Protein AF-A0A7W7CTD7-F1 (afdb_monomer)

Sequence (208 aa):
MSFHGVRLGGDAADVAANLRGVGVELVEDDEGGWTLGDGTIAVAVEEGEVYGVAVTAPERIGGELLPVAGGATGEPVMSHVVEPGRGIGVVALGETRAAVRARLHDALTWTTGPDAAEDTFFDDGLVVRYTAGDRVERIHIVRADHVGYAGVTVLPGEFDAVRERLVAAGHEVAERELAVELKGAGVQLWLANTQTTHRLPVSEVVIG

Foldseek 3Di:
DDDPNQDQWFFQVVSVVVCVVVVWDWDADPQRWTATPQRQKTFDDDPRTTPDIDGDDGPDPFFDWDKDAAQDDDQAAQAWEQDFQFGTPLDGFFDAQVSSRNRAGMWIKGDPPQFKIWTHRPRNQWIFIAGSVRTTPKIKNQGHC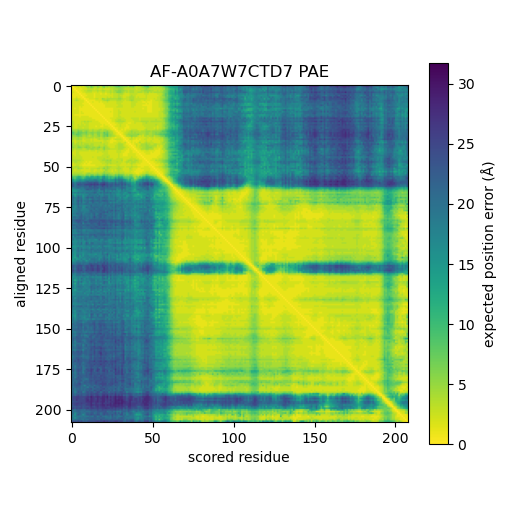WYHYPNQTQPFDQNVRSVVVCVVVVFDWDDDQFWIDGPPRQKIFGWDDDDPPDRTGRRMIMHD

Secondary structure (DSSP, 8-state):
-EETTEE--EEHHHHHHHHHHTT--EEE-TTS-EEETTSSEEEEEETTEEEEEEE--TT--PPPEEEE-----S----EEEEBTTTEETTEETT-BHHHHHTTS--EEEEEETTTEEEEEETTTTEEEEE-TTSBEEEEEE-S-SEEEETTEEEES-BHHHHHHHHHHTT--EEE-SSEEEETTTTEEEEES---TTSPPBEEEEEE-

Radius of gyration: 19.37 Å; Cα contacts (8 Å, |Δi|>4): 432; chains: 1; bounding box: 41×38×54 Å

Organism: NCBI:txid882441

Mean predicted aligned error: 10.96 Å

Structure (mmCIF, N/CA/C/O backbone):
data_AF-A0A7W7CTD7-F1
#
_entry.id   AF-A0A7W7CTD7-F1
#
loop_
_atom_site.group_PDB
_atom_site.id
_atom_site.type_symbol
_atom_site.label_atom_id
_atom_site.label_alt_id
_atom_site.label_comp_id
_atom_site.label_asym_id
_atom_site.label_entity_id
_atom_site.label_seq_id
_atom_site.pdbx_PDB_ins_code
_atom_site.Cartn_x
_atom_site.Cartn_y
_atom_site.Cartn_z
_atom_site.occupancy
_atom_site.B_iso_or_equiv
_atom_site.auth_seq_id
_atom_site.auth_comp_id
_atom_site.auth_asym_id
_atom_site.auth_atom_id
_atom_site.pdbx_PDB_model_num
ATOM 1 N N . MET A 1 1 ? 2.235 -11.061 -17.731 1.00 70.19 1 MET A N 1
ATOM 2 C CA . MET A 1 1 ? 1.468 -10.263 -18.712 1.00 70.19 1 MET A CA 1
ATOM 3 C C . MET A 1 1 ? 1.988 -10.557 -20.118 1.00 70.19 1 MET A C 1
ATOM 5 O O . MET A 1 1 ? 3.148 -10.945 -20.239 1.00 70.19 1 MET A O 1
ATOM 9 N N . SER A 1 2 ? 1.160 -10.417 -21.157 1.00 84.38 2 SER A N 1
ATOM 10 C CA . SER A 1 2 ? 1.580 -10.613 -22.552 1.00 84.38 2 SER A CA 1
ATOM 11 C C . SER A 1 2 ? 0.964 -9.581 -23.495 1.00 84.38 2 SER A C 1
ATOM 13 O O . SER A 1 2 ? -0.204 -9.239 -23.318 1.00 84.38 2 SER A O 1
ATOM 15 N N . PHE A 1 3 ? 1.705 -9.164 -24.521 1.00 83.62 3 PHE A N 1
ATOM 16 C CA . PHE A 1 3 ? 1.295 -8.197 -25.541 1.00 83.62 3 PHE A CA 1
ATOM 17 C C . PHE A 1 3 ? 1.542 -8.779 -26.934 1.00 83.62 3 PHE A C 1
ATOM 19 O O . PHE A 1 3 ? 2.638 -9.252 -27.215 1.00 83.62 3 PHE A O 1
ATOM 26 N N . HIS A 1 4 ? 0.502 -8.848 -27.772 1.00 86.06 4 HIS A N 1
ATOM 27 C CA . HIS A 1 4 ? 0.537 -9.555 -29.066 1.00 86.06 4 HIS A CA 1
ATOM 28 C C . HIS A 1 4 ? 1.154 -10.970 -29.004 1.00 86.06 4 HIS A C 1
ATOM 30 O O . HIS A 1 4 ? 1.817 -11.423 -29.931 1.00 86.06 4 HIS A O 1
ATOM 36 N N . GLY A 1 5 ? 0.926 -11.686 -27.897 1.00 85.38 5 GLY A N 1
ATOM 37 C CA . GLY A 1 5 ? 1.468 -13.031 -27.675 1.00 85.38 5 GLY A CA 1
ATOM 38 C C . GLY A 1 5 ? 2.910 -13.076 -27.153 1.00 85.38 5 GLY A C 1
ATOM 39 O O . GLY A 1 5 ? 3.382 -14.157 -26.816 1.00 85.38 5 GLY A O 1
ATOM 40 N N . VAL A 1 6 ? 3.586 -11.934 -27.009 1.00 87.62 6 VAL A N 1
ATOM 41 C CA . VAL A 1 6 ? 4.912 -11.829 -26.384 1.00 87.62 6 VAL A CA 1
ATOM 42 C C . VAL A 1 6 ? 4.761 -11.671 -24.875 1.00 87.62 6 VAL A C 1
ATOM 44 O O . VAL A 1 6 ? 3.979 -10.846 -24.409 1.00 87.62 6 VAL A O 1
ATOM 47 N N . ARG A 1 7 ? 5.502 -12.455 -24.089 1.00 91.06 7 ARG A N 1
ATOM 48 C CA . ARG A 1 7 ? 5.569 -12.305 -22.629 1.00 91.06 7 ARG A CA 1
ATOM 49 C C . ARG A 1 7 ? 6.436 -11.091 -22.278 1.00 91.06 7 ARG A C 1
ATOM 51 O O . ARG A 1 7 ? 7.561 -11.008 -22.742 1.00 91.06 7 ARG A O 1
ATOM 58 N N . LEU A 1 8 ? 5.925 -10.195 -21.433 1.00 88.62 8 LEU A N 1
ATOM 59 C CA . LEU A 1 8 ? 6.606 -8.954 -21.023 1.00 88.62 8 LEU A CA 1
ATOM 60 C C . LEU A 1 8 ? 7.360 -9.098 -19.689 1.00 88.62 8 LEU A C 1
ATOM 62 O O . LEU A 1 8 ? 7.213 -8.266 -18.806 1.00 88.62 8 LEU A O 1
ATOM 66 N N . GLY A 1 9 ? 8.067 -10.201 -19.469 1.00 88.19 9 GLY A N 1
ATOM 67 C CA . GLY A 1 9 ? 8.799 -10.404 -18.216 1.00 88.19 9 GLY A CA 1
ATOM 68 C C . GLY A 1 9 ? 9.875 -11.467 -18.357 1.00 88.19 9 GLY A C 1
ATOM 69 O O . GLY A 1 9 ? 9.657 -12.433 -19.098 1.00 88.19 9 GLY A O 1
ATOM 70 N N . GLY A 1 10 ? 10.969 -11.301 -17.615 1.00 89.56 10 GLY A N 1
ATOM 71 C CA . GLY A 1 10 ? 12.227 -12.034 -17.780 1.00 89.56 10 GLY A CA 1
ATOM 72 C C . GLY A 1 10 ? 13.313 -11.140 -18.389 1.00 89.56 10 GLY A C 1
ATOM 73 O O . GLY A 1 10 ? 13.186 -9.914 -18.356 1.00 89.56 10 GLY A O 1
ATOM 74 N N . ASP A 1 11 ? 14.315 -11.766 -19.006 1.00 94.69 11 ASP A N 1
ATOM 75 C CA . ASP A 1 11 ? 15.426 -11.094 -19.688 1.00 94.69 11 ASP A CA 1
ATOM 76 C C . ASP A 1 11 ? 14.943 -10.019 -20.679 1.00 94.69 11 ASP A C 1
ATOM 78 O O . ASP A 1 11 ? 14.146 -10.266 -21.593 1.00 94.69 11 ASP A O 1
ATOM 82 N N . ALA A 1 12 ? 15.425 -8.794 -20.485 1.00 92.06 12 ALA A N 1
ATOM 83 C CA . ALA A 1 12 ? 14.978 -7.627 -21.227 1.00 92.06 12 ALA A CA 1
ATOM 84 C C . ALA A 1 12 ? 15.386 -7.668 -22.704 1.00 92.06 12 ALA A C 1
ATOM 86 O O . ALA A 1 12 ? 14.630 -7.190 -23.558 1.00 92.06 12 ALA A O 1
ATOM 87 N N . ALA A 1 13 ? 16.540 -8.257 -23.031 1.00 92.31 13 ALA A N 1
ATOM 88 C CA . ALA A 1 13 ? 17.003 -8.367 -24.410 1.00 92.31 13 ALA A CA 1
ATOM 89 C C . ALA A 1 13 ? 16.118 -9.338 -25.204 1.00 92.31 13 ALA A C 1
ATOM 91 O O . ALA A 1 13 ? 15.703 -9.019 -26.325 1.00 92.31 13 ALA A O 1
ATOM 92 N N . ASP A 1 14 ? 15.752 -10.469 -24.600 1.00 94.94 14 ASP A N 1
ATOM 93 C CA .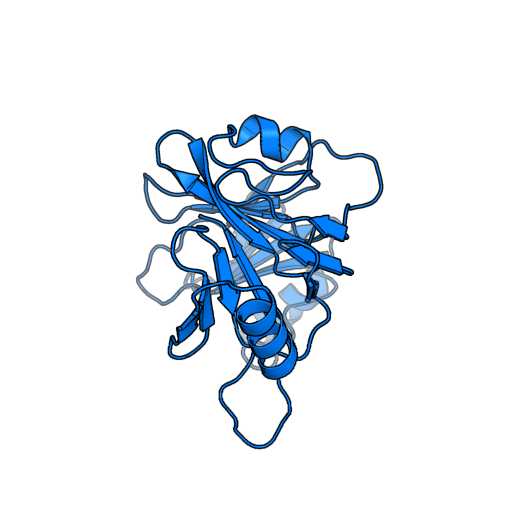 ASP A 1 14 ? 14.823 -11.441 -25.173 1.00 94.94 14 ASP A CA 1
ATOM 94 C C . ASP A 1 14 ? 13.426 -10.839 -25.367 1.00 94.94 14 ASP A C 1
ATOM 96 O O . ASP A 1 14 ? 12.812 -10.996 -26.430 1.00 94.94 14 ASP A O 1
ATOM 100 N N . VAL A 1 15 ? 12.906 -10.116 -24.369 1.00 93.00 15 VAL A N 1
ATOM 101 C CA . VAL A 1 15 ? 11.602 -9.441 -24.481 1.00 93.00 15 VAL A CA 1
ATOM 102 C C . VAL A 1 15 ? 11.627 -8.414 -25.620 1.00 93.00 15 VAL A C 1
ATOM 104 O O . VAL A 1 15 ? 10.741 -8.435 -26.482 1.00 93.00 15 VAL A O 1
ATOM 107 N N . ALA A 1 16 ? 12.656 -7.564 -25.682 1.00 91.62 16 ALA A N 1
ATOM 108 C CA . ALA A 1 16 ? 12.789 -6.546 -26.721 1.00 91.62 16 ALA A CA 1
ATOM 109 C C . ALA A 1 16 ? 12.931 -7.159 -28.127 1.00 91.62 16 ALA A C 1
ATOM 111 O O . ALA A 1 16 ? 12.329 -6.669 -29.087 1.00 91.62 16 ALA A O 1
ATOM 112 N N . ALA A 1 17 ? 13.691 -8.249 -28.268 1.00 93.94 17 ALA A N 1
ATOM 113 C CA . A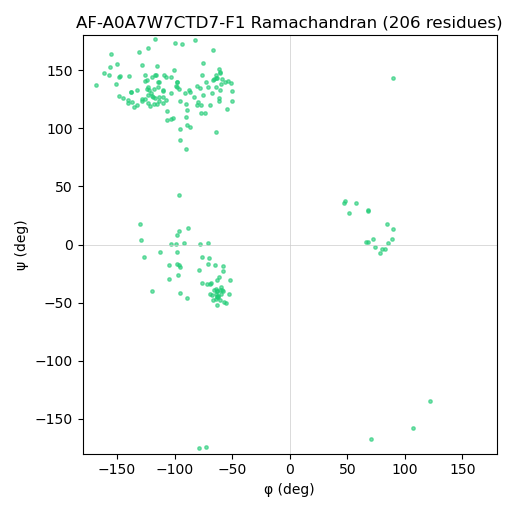LA A 1 17 ? 13.837 -8.969 -29.531 1.00 93.94 17 ALA A CA 1
ATOM 114 C C . ALA A 1 17 ? 12.503 -9.567 -30.006 1.00 93.94 17 ALA A C 1
ATOM 116 O O . ALA A 1 17 ? 12.140 -9.420 -31.176 1.00 93.94 17 ALA A O 1
ATOM 117 N N . ASN A 1 18 ? 11.742 -10.184 -29.099 1.00 95.06 18 ASN A N 1
ATOM 118 C CA . ASN A 1 18 ? 10.443 -10.773 -29.419 1.00 95.06 18 ASN A CA 1
ATOM 119 C C . ASN A 1 18 ? 9.405 -9.715 -29.825 1.00 95.06 18 ASN A C 1
ATOM 121 O O . ASN A 1 18 ? 8.653 -9.934 -30.775 1.00 95.06 18 ASN A O 1
ATOM 125 N N . LEU A 1 19 ? 9.388 -8.554 -29.161 1.00 92.75 19 LEU A N 1
ATOM 126 C CA . LEU A 1 19 ? 8.505 -7.436 -29.517 1.00 92.75 19 LEU A CA 1
ATOM 127 C C . LEU A 1 19 ? 8.824 -6.864 -30.899 1.00 92.75 19 LEU A C 1
ATOM 129 O O . LEU A 1 19 ? 7.929 -6.737 -31.738 1.00 92.75 19 LEU A O 1
ATOM 133 N N . ARG A 1 20 ? 10.105 -6.611 -31.188 1.00 93.62 20 ARG A N 1
ATOM 134 C CA . ARG A 1 20 ? 10.533 -6.200 -32.535 1.00 93.62 20 ARG A CA 1
ATOM 135 C C . ARG A 1 20 ? 10.177 -7.260 -33.583 1.00 93.62 20 ARG A C 1
ATOM 137 O O . ARG A 1 20 ? 9.761 -6.915 -34.686 1.00 93.62 20 ARG A O 1
ATOM 144 N N . GLY A 1 21 ? 10.266 -8.543 -33.226 1.00 93.25 21 GLY A N 1
ATOM 145 C CA . GLY A 1 21 ? 9.881 -9.672 -34.079 1.00 93.25 21 GLY A CA 1
ATOM 146 C C . GLY A 1 21 ? 8.399 -9.696 -34.474 1.00 93.25 21 GLY A C 1
ATOM 147 O O . GLY A 1 21 ? 8.072 -10.184 -35.555 1.00 93.25 21 GLY A O 1
ATOM 148 N N . VAL A 1 22 ? 7.510 -9.128 -33.652 1.00 93.69 22 VAL A N 1
ATOM 149 C CA . VAL A 1 22 ? 6.080 -8.954 -33.975 1.00 93.69 22 VAL A CA 1
ATOM 150 C C . VAL A 1 22 ? 5.752 -7.564 -34.540 1.00 93.69 22 VAL A C 1
ATOM 152 O O . VAL A 1 22 ? 4.582 -7.222 -34.692 1.00 93.69 22 VAL A O 1
ATOM 155 N N . GLY A 1 23 ? 6.774 -6.782 -34.905 1.00 91.25 23 GLY A N 1
ATOM 156 C CA . GLY A 1 23 ? 6.626 -5.490 -35.581 1.00 91.25 23 GLY A CA 1
ATOM 157 C C . GLY A 1 23 ? 6.372 -4.306 -34.650 1.00 91.25 23 GLY A C 1
ATOM 158 O O . GLY A 1 23 ? 5.909 -3.267 -35.113 1.00 91.25 23 GLY A O 1
ATOM 159 N N . VAL A 1 24 ? 6.656 -4.451 -33.356 1.00 90.81 24 VAL A N 1
ATOM 160 C CA . VAL A 1 24 ? 6.528 -3.366 -32.380 1.00 90.81 24 VAL A CA 1
ATOM 161 C C . VAL A 1 24 ? 7.787 -2.501 -32.411 1.00 90.81 24 VAL A C 1
ATOM 163 O O . VAL A 1 24 ? 8.905 -3.004 -32.280 1.00 90.81 24 VAL A O 1
ATOM 166 N N . GLU A 1 25 ? 7.603 -1.194 -32.579 1.00 91.31 25 GLU A N 1
ATOM 167 C CA . GLU A 1 25 ? 8.672 -0.207 -32.435 1.00 91.31 25 GLU A CA 1
ATOM 168 C C . GLU A 1 25 ? 8.938 0.058 -30.951 1.00 91.31 25 GLU A C 1
ATOM 170 O O . GLU A 1 25 ? 7.997 0.236 -30.178 1.00 91.31 25 GLU A O 1
ATOM 175 N N . LEU A 1 26 ? 10.216 0.081 -30.567 1.00 90.44 26 LEU A N 1
ATOM 176 C CA . LEU A 1 26 ? 10.667 0.352 -29.204 1.00 90.44 26 LEU A CA 1
ATOM 177 C C . LEU A 1 26 ? 11.576 1.578 -29.216 1.00 90.44 26 LEU A C 1
ATOM 179 O O . LEU A 1 26 ? 12.523 1.631 -30.004 1.00 90.44 26 LEU A O 1
ATOM 183 N N . VAL A 1 27 ? 11.300 2.515 -28.319 1.00 88.94 27 VAL A N 1
ATOM 184 C CA . VAL A 1 27 ? 12.102 3.704 -28.042 1.00 88.94 27 VAL A CA 1
ATOM 185 C C . VAL A 1 27 ? 12.785 3.481 -26.699 1.00 88.94 27 VAL A C 1
ATOM 187 O O . VAL A 1 27 ? 12.104 3.339 -25.689 1.00 88.94 27 VAL A O 1
ATOM 190 N N . GLU A 1 28 ? 14.110 3.387 -26.704 1.00 87.44 28 GLU A N 1
ATOM 191 C CA . GLU A 1 28 ? 14.921 3.232 -25.491 1.00 87.44 28 GLU A CA 1
ATOM 192 C C . GLU A 1 28 ? 14.954 4.554 -24.713 1.00 87.44 28 GLU A C 1
ATOM 194 O O . GLU A 1 28 ? 15.010 5.624 -25.329 1.00 87.44 28 GLU A O 1
ATOM 199 N N . ASP A 1 29 ? 14.876 4.480 -23.387 1.00 79.00 29 ASP A N 1
ATOM 200 C CA . ASP A 1 29 ? 15.064 5.634 -22.506 1.00 79.00 29 ASP A CA 1
ATOM 201 C C . ASP A 1 29 ? 16.523 5.750 -22.032 1.00 79.00 29 ASP A C 1
ATOM 203 O O . ASP A 1 29 ? 17.364 4.888 -22.297 1.00 79.00 29 ASP A O 1
ATOM 207 N N . ASP A 1 30 ? 16.841 6.847 -21.345 1.00 76.06 30 ASP A N 1
ATOM 208 C CA . ASP A 1 30 ? 18.202 7.124 -20.872 1.00 76.06 30 ASP A CA 1
ATOM 209 C C . ASP A 1 30 ? 18.650 6.182 -19.730 1.00 76.06 30 ASP A C 1
ATOM 211 O O . ASP A 1 30 ? 19.835 6.153 -19.386 1.00 76.06 30 ASP A O 1
ATOM 215 N N . GLU A 1 31 ? 17.727 5.409 -19.147 1.00 73.31 31 GLU A N 1
ATOM 216 C CA . GLU A 1 31 ? 17.960 4.495 -18.022 1.00 73.31 31 GLU A CA 1
ATOM 217 C C . GLU A 1 31 ? 18.038 3.017 -18.463 1.00 73.31 31 GLU A C 1
ATOM 219 O O . GLU A 1 31 ? 18.300 2.138 -17.642 1.00 73.31 31 GLU A O 1
ATOM 224 N N . GLY A 1 32 ? 17.896 2.733 -19.764 1.00 77.81 32 GLY A N 1
ATOM 225 C CA . GLY A 1 32 ? 17.985 1.387 -20.346 1.00 77.81 32 GLY A CA 1
ATOM 226 C C . GLY A 1 32 ? 16.659 0.617 -20.376 1.00 77.81 32 GLY A C 1
ATOM 227 O O . GLY A 1 32 ? 16.629 -0.549 -20.784 1.00 77.81 32 GLY A O 1
ATOM 228 N N . GLY A 1 33 ? 15.563 1.258 -19.970 1.00 86.25 33 GLY A N 1
ATOM 229 C CA . GLY A 1 33 ? 14.204 0.808 -20.237 1.00 86.25 33 GLY A CA 1
ATOM 230 C C . GLY A 1 33 ? 13.764 1.149 -21.662 1.00 86.25 33 GLY A C 1
ATOM 231 O O . GLY A 1 33 ? 14.536 1.624 -22.502 1.00 86.25 33 GLY A O 1
ATOM 232 N N . TRP A 1 34 ? 12.502 0.864 -21.978 1.00 89.56 34 TRP A N 1
ATOM 233 C CA . TRP A 1 34 ? 11.937 1.262 -23.265 1.00 89.56 34 TRP A CA 1
ATOM 234 C C . TRP A 1 34 ? 10.439 1.523 -23.207 1.00 89.56 34 TRP A C 1
ATOM 236 O O . TRP A 1 34 ? 9.696 0.958 -22.409 1.00 89.56 34 TRP A O 1
ATOM 246 N N . THR A 1 35 ? 9.972 2.342 -24.143 1.00 86.62 35 THR A N 1
ATOM 247 C CA . THR A 1 35 ? 8.555 2.594 -24.406 1.00 86.62 35 THR A CA 1
ATOM 248 C C . THR A 1 35 ? 8.202 2.130 -25.817 1.00 86.62 35 THR A C 1
ATOM 250 O O . THR A 1 35 ? 9.019 2.204 -26.735 1.00 86.62 35 THR A O 1
ATOM 253 N N . LEU A 1 36 ? 6.985 1.632 -26.021 1.00 86.88 36 LEU A N 1
ATOM 254 C CA . LEU A 1 36 ? 6.459 1.384 -27.365 1.00 86.88 36 LEU A CA 1
ATOM 255 C C . LEU A 1 36 ? 6.407 2.693 -28.159 1.00 86.88 36 LEU A C 1
ATOM 257 O O . LEU A 1 36 ? 6.134 3.750 -27.596 1.00 86.88 36 LEU A O 1
ATOM 261 N N . GLY A 1 37 ? 6.595 2.626 -29.477 1.00 80.75 37 GLY A N 1
ATOM 262 C CA . GLY A 1 37 ? 6.568 3.811 -30.347 1.00 80.75 37 GLY A CA 1
ATOM 263 C C . GLY A 1 37 ? 5.258 4.613 -30.289 1.00 80.75 37 GLY A C 1
ATOM 264 O O . GLY A 1 37 ? 5.254 5.808 -30.572 1.00 80.75 37 GLY A O 1
ATOM 265 N N . ASP A 1 38 ? 4.151 3.988 -29.877 1.00 77.88 38 ASP A N 1
ATOM 266 C CA . ASP A 1 38 ? 2.854 4.645 -29.673 1.00 77.88 38 ASP A CA 1
ATOM 267 C C . ASP A 1 38 ? 2.624 5.160 -28.236 1.00 77.88 38 ASP A C 1
ATOM 269 O O . ASP A 1 38 ? 1.561 5.708 -27.939 1.00 77.88 38 ASP A O 1
ATOM 273 N N . GLY A 1 39 ? 3.600 4.990 -27.339 1.00 73.38 39 GLY A N 1
ATOM 274 C CA . GLY A 1 39 ? 3.532 5.423 -25.943 1.00 73.38 39 GLY A CA 1
ATOM 275 C C . GLY A 1 39 ? 2.602 4.590 -25.057 1.00 73.38 39 GLY A C 1
ATOM 276 O O . GLY A 1 39 ? 2.396 4.940 -23.895 1.00 73.38 39 GLY A O 1
ATOM 277 N N . THR A 1 40 ? 2.010 3.506 -25.569 1.00 80.44 40 THR A N 1
ATOM 278 C CA . THR A 1 40 ? 0.978 2.761 -24.830 1.00 80.44 40 THR A CA 1
ATOM 279 C C . THR A 1 40 ? 1.540 1.834 -23.765 1.00 80.44 40 THR A C 1
ATOM 281 O O . THR A 1 40 ? 0.818 1.472 -22.839 1.00 80.44 40 THR A O 1
ATOM 284 N N . ILE A 1 41 ? 2.804 1.429 -23.866 1.00 83.31 41 ILE A N 1
ATOM 285 C CA . ILE A 1 41 ? 3.450 0.567 -22.875 1.00 83.31 41 ILE A CA 1
ATOM 286 C C . ILE A 1 41 ? 4.861 1.082 -22.613 1.00 83.31 41 ILE A C 1
ATOM 288 O O . ILE A 1 41 ? 5.608 1.306 -23.562 1.00 83.31 41 ILE A O 1
ATOM 292 N N . ALA A 1 42 ? 5.218 1.221 -21.338 1.00 86.12 42 ALA A N 1
ATOM 293 C CA . ALA A 1 42 ? 6.579 1.479 -20.876 1.00 86.12 42 ALA A CA 1
ATOM 294 C C . ALA A 1 42 ? 7.072 0.277 -20.067 1.00 86.12 42 ALA A C 1
ATOM 296 O O . ALA A 1 42 ? 6.305 -0.319 -19.306 1.00 86.12 42 ALA A O 1
ATOM 297 N N . VAL A 1 43 ? 8.331 -0.102 -20.241 1.00 84.31 43 VAL A N 1
ATOM 298 C CA . VAL A 1 43 ? 8.951 -1.241 -19.568 1.00 84.31 43 VAL A CA 1
ATOM 299 C C . VAL A 1 43 ? 10.241 -0.805 -18.914 1.00 84.31 43 VAL A C 1
ATOM 301 O O . VAL A 1 43 ? 11.137 -0.278 -19.568 1.00 84.31 43 VAL A O 1
ATOM 304 N N . ALA A 1 44 ? 10.311 -1.069 -17.617 1.00 85.75 44 ALA A N 1
ATOM 305 C CA . ALA A 1 44 ? 11.447 -0.748 -16.785 1.00 85.75 44 ALA A CA 1
ATOM 306 C C . ALA A 1 44 ? 12.35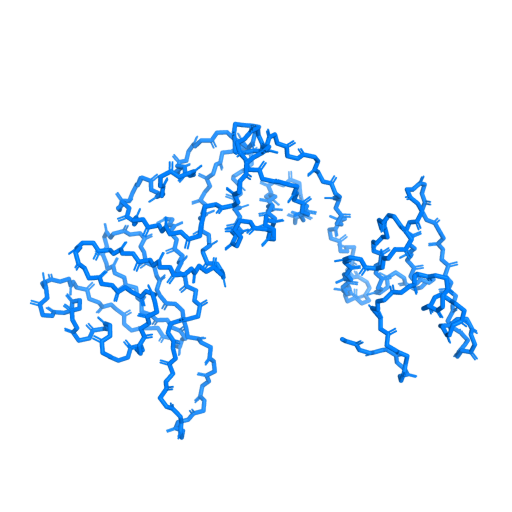7 -1.977 -16.659 1.00 85.75 44 ALA A C 1
ATOM 308 O O . ALA A 1 44 ? 11.879 -3.100 -16.437 1.00 85.75 44 ALA A O 1
ATOM 309 N N . VAL A 1 45 ? 13.659 -1.751 -16.832 1.00 87.00 45 VAL A N 1
ATOM 310 C CA . VAL A 1 45 ? 14.700 -2.783 -16.842 1.00 87.00 45 VAL A CA 1
ATOM 311 C C . VAL A 1 45 ? 15.731 -2.485 -15.761 1.00 87.00 45 VAL A C 1
ATOM 313 O O . VAL A 1 45 ? 16.202 -1.360 -15.648 1.00 87.00 45 VAL A O 1
ATOM 316 N N . GLU A 1 46 ? 16.086 -3.497 -14.978 1.00 85.56 46 GLU A N 1
ATOM 317 C CA . GLU A 1 46 ? 17.097 -3.412 -13.928 1.00 85.56 46 GLU A CA 1
ATOM 318 C C . GLU A 1 46 ? 17.948 -4.677 -13.981 1.00 85.56 46 GLU A C 1
ATOM 320 O O . GLU A 1 46 ? 17.430 -5.781 -14.127 1.00 85.56 46 GLU A O 1
ATOM 325 N N . GLU A 1 47 ? 19.272 -4.506 -13.967 1.00 87.88 47 GLU A N 1
ATOM 326 C CA . GLU A 1 47 ? 20.243 -5.604 -14.098 1.00 87.88 47 GLU A CA 1
ATOM 327 C C . GLU A 1 47 ? 19.998 -6.540 -15.307 1.00 87.88 47 GLU A C 1
ATOM 329 O O . GLU A 1 47 ? 20.410 -7.698 -15.314 1.00 87.88 47 GLU A O 1
ATOM 334 N N . GLY A 1 48 ? 19.364 -6.025 -16.369 1.00 88.81 48 GLY A N 1
ATOM 335 C CA . GLY A 1 48 ? 19.031 -6.782 -17.581 1.00 88.81 48 GLY A CA 1
ATOM 336 C C . GLY A 1 48 ? 17.709 -7.554 -17.517 1.00 88.81 48 GLY A C 1
ATOM 337 O O . GLY A 1 48 ? 17.337 -8.186 -18.503 1.00 88.81 48 GLY A O 1
ATOM 338 N N . GLU A 1 49 ? 16.966 -7.472 -16.416 1.00 91.44 49 GLU A N 1
ATOM 339 C CA . GLU A 1 49 ? 15.663 -8.111 -16.233 1.00 91.44 49 GLU A CA 1
ATOM 340 C C . GLU A 1 49 ? 14.533 -7.075 -16.264 1.00 91.44 49 GLU A C 1
ATOM 342 O O . GLU A 1 49 ? 14.657 -5.951 -15.775 1.00 91.44 49 GLU A O 1
ATOM 347 N N . VAL A 1 50 ? 13.389 -7.458 -16.834 1.00 86.19 50 VAL A N 1
ATOM 348 C CA . VAL A 1 50 ? 12.170 -6.647 -16.762 1.00 86.19 50 VAL A CA 1
ATOM 349 C C . VAL A 1 50 ? 11.593 -6.731 -15.354 1.00 86.19 50 VAL A C 1
ATOM 351 O O . VAL A 1 50 ? 11.066 -7.777 -14.960 1.00 86.19 50 VAL A O 1
ATOM 354 N N . TYR A 1 51 ? 11.616 -5.612 -14.634 1.00 84.00 51 TYR A N 1
ATOM 355 C CA . TYR A 1 51 ? 11.065 -5.515 -13.279 1.00 84.00 51 TYR A CA 1
ATOM 356 C C . TYR A 1 51 ? 9.727 -4.761 -13.225 1.00 84.00 51 TYR A C 1
ATOM 358 O O . TYR A 1 51 ? 8.965 -4.930 -12.273 1.00 84.00 51 TYR A O 1
ATOM 366 N N . GLY A 1 52 ? 9.383 -3.986 -14.264 1.00 80.56 52 GLY A N 1
ATOM 367 C CA . GLY A 1 52 ? 8.143 -3.207 -14.308 1.00 80.56 52 GLY A CA 1
ATOM 368 C C . GLY A 1 52 ? 7.554 -3.053 -15.710 1.00 80.56 52 GLY A C 1
ATOM 369 O O . GLY A 1 52 ? 8.278 -2.927 -16.693 1.00 80.56 52 GLY A O 1
ATOM 370 N N . VAL A 1 53 ? 6.220 -3.042 -15.805 1.00 83.94 53 VAL A N 1
ATOM 371 C CA . VAL A 1 53 ? 5.476 -2.765 -17.046 1.00 83.94 53 VAL A CA 1
ATOM 372 C C . VAL A 1 53 ? 4.331 -1.798 -16.737 1.00 83.94 53 VAL A C 1
ATOM 374 O O . VAL A 1 53 ? 3.418 -2.142 -15.985 1.00 83.94 53 VAL A O 1
ATOM 377 N N . ALA A 1 54 ? 4.352 -0.613 -17.344 1.00 77.50 54 ALA A N 1
ATOM 378 C CA . ALA A 1 54 ? 3.265 0.364 -17.335 1.00 77.50 54 ALA A CA 1
ATOM 379 C C . ALA A 1 54 ? 2.442 0.246 -18.617 1.00 77.50 54 ALA A C 1
ATOM 381 O O . ALA A 1 54 ? 3.005 0.125 -19.701 1.00 77.50 54 ALA A O 1
ATOM 382 N N . VAL A 1 55 ? 1.116 0.352 -18.509 1.00 79.19 55 VAL A N 1
ATOM 383 C CA . VAL A 1 55 ? 0.224 0.466 -19.671 1.00 79.19 55 VAL A CA 1
ATOM 384 C C . VAL A 1 55 ? -0.539 1.776 -19.592 1.00 79.19 55 VAL A C 1
ATOM 386 O O . VAL A 1 55 ? -1.216 2.057 -18.603 1.00 79.19 55 VAL A O 1
ATOM 389 N N . THR A 1 56 ? -0.479 2.539 -20.670 1.00 69.62 56 THR A N 1
ATOM 390 C CA . THR A 1 56 ? -1.104 3.843 -20.822 1.00 69.62 56 THR A CA 1
ATOM 391 C C . THR A 1 56 ? -2.128 3.782 -21.952 1.00 69.62 56 THR A C 1
ATOM 393 O O . THR A 1 56 ? -1.873 3.244 -23.028 1.00 69.62 56 THR A O 1
ATOM 396 N N . ALA A 1 57 ? -3.327 4.319 -21.715 1.00 61.75 57 ALA A N 1
ATOM 397 C CA . ALA A 1 57 ? -4.330 4.427 -22.770 1.00 61.75 57 ALA A CA 1
ATOM 398 C C . ALA A 1 57 ? -3.852 5.403 -23.867 1.00 61.75 57 ALA A C 1
ATOM 400 O O . ALA A 1 57 ? -3.286 6.442 -23.519 1.00 61.75 57 ALA A O 1
ATOM 401 N N . PRO A 1 58 ? -4.131 5.136 -25.158 1.00 55.78 58 PRO A N 1
ATOM 402 C CA . PRO A 1 58 ? -3.829 6.078 -26.234 1.00 55.78 58 PRO A CA 1
ATOM 403 C C . PRO A 1 58 ? -4.386 7.474 -25.916 1.00 55.78 58 PRO A C 1
ATOM 405 O O . PRO A 1 58 ? -5.492 7.590 -25.389 1.00 55.78 58 PRO A O 1
ATOM 408 N N . GLU A 1 59 ? -3.616 8.524 -26.216 1.00 48.44 59 GLU A N 1
ATOM 409 C CA . GLU A 1 59 ? -3.959 9.943 -25.977 1.00 48.44 59 GLU A CA 1
ATOM 410 C C . GLU A 1 59 ? -4.083 10.383 -24.505 1.00 48.44 59 GLU A C 1
ATOM 412 O O . GLU A 1 59 ? -4.336 11.559 -24.230 1.00 48.44 59 GLU A O 1
ATOM 417 N N . ARG A 1 60 ? -3.835 9.499 -23.531 1.00 50.19 60 ARG A N 1
ATOM 418 C CA . ARG A 1 60 ? -3.466 9.930 -22.180 1.00 50.19 60 ARG A CA 1
ATOM 419 C C . ARG A 1 60 ? -1.951 10.036 -22.120 1.00 50.19 60 ARG A C 1
ATOM 421 O O . ARG A 1 60 ? -1.262 9.044 -22.302 1.00 50.19 60 ARG A O 1
ATOM 428 N N . ILE A 1 61 ? -1.431 11.223 -21.811 1.00 50.88 61 ILE A N 1
ATOM 429 C CA . ILE A 1 61 ? -0.088 11.328 -21.231 1.00 50.88 61 ILE A CA 1
ATOM 430 C C . ILE A 1 61 ? -0.198 10.618 -19.877 1.00 50.88 61 ILE A C 1
ATOM 432 O O . ILE A 1 61 ? -0.769 11.157 -18.927 1.00 50.88 61 ILE A O 1
ATOM 436 N N . GLY A 1 62 ? 0.192 9.346 -19.845 1.00 48.94 62 GLY A N 1
ATOM 437 C CA . GLY A 1 62 ? 0.307 8.579 -18.614 1.00 48.94 62 GLY A CA 1
ATOM 438 C C . GLY A 1 62 ? 1.377 9.219 -17.746 1.00 48.94 62 GLY A C 1
ATOM 439 O O . GLY A 1 62 ? 2.362 9.737 -18.267 1.00 48.94 62 GLY A O 1
ATOM 440 N N . GLY A 1 63 ? 1.159 9.226 -16.433 1.00 55.06 63 GLY A N 1
ATOM 441 C CA . GLY A 1 63 ? 2.225 9.573 -15.499 1.00 55.06 63 GLY A CA 1
ATOM 442 C C . GLY A 1 63 ? 3.454 8.710 -15.765 1.00 55.06 63 GLY A C 1
ATOM 443 O O . GLY A 1 63 ? 3.313 7.523 -16.055 1.00 55.06 63 GLY A O 1
ATOM 444 N N . GLU A 1 64 ? 4.634 9.309 -15.676 1.00 65.62 64 GLU A N 1
ATOM 445 C CA . GLU A 1 64 ? 5.898 8.585 -15.767 1.00 65.62 64 GLU A CA 1
ATOM 446 C C . GLU A 1 64 ? 6.007 7.615 -14.581 1.00 65.62 64 GLU A C 1
ATOM 448 O O . GLU A 1 64 ? 5.661 7.981 -13.448 1.00 65.62 64 GLU A O 1
ATOM 453 N N . LEU A 1 65 ? 6.429 6.375 -14.856 1.00 71.06 65 LEU A N 1
ATOM 454 C CA . LEU A 1 65 ? 6.879 5.449 -13.821 1.00 71.06 65 LEU A CA 1
ATOM 455 C C . LEU A 1 65 ? 8.372 5.666 -13.628 1.00 71.06 65 LEU A C 1
ATOM 457 O O . LEU A 1 65 ? 9.140 5.421 -14.550 1.00 71.06 65 LEU A O 1
ATOM 461 N N . LEU A 1 66 ? 8.759 6.113 -12.438 1.00 81.50 66 LEU A N 1
ATOM 462 C CA . LEU A 1 66 ? 10.153 6.408 -12.121 1.00 81.50 66 LEU A CA 1
ATOM 463 C C . LEU A 1 66 ? 10.649 5.491 -11.002 1.00 81.50 66 LEU A C 1
ATOM 465 O O . LEU A 1 66 ? 10.012 5.472 -9.938 1.00 81.50 66 LEU A O 1
ATOM 469 N N . PRO A 1 67 ? 11.765 4.763 -11.190 1.00 83.94 67 PRO A N 1
ATOM 470 C CA . PRO A 1 67 ? 12.427 4.093 -10.085 1.00 83.94 67 PRO A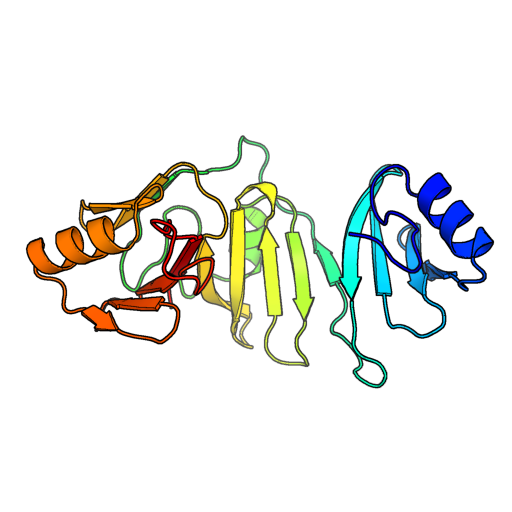 CA 1
ATOM 471 C C . PRO A 1 67 ? 12.944 5.112 -9.078 1.00 83.94 67 PRO A C 1
ATOM 473 O O . PRO A 1 67 ? 13.403 6.206 -9.414 1.00 83.94 67 PRO A O 1
ATOM 476 N N . VAL A 1 68 ? 12.859 4.749 -7.806 1.00 86.81 68 VAL A N 1
ATOM 477 C CA . VAL A 1 68 ? 13.343 5.568 -6.706 1.00 86.81 68 VAL A CA 1
ATOM 478 C C . VAL A 1 68 ? 14.065 4.691 -5.709 1.00 86.81 68 VAL A C 1
ATOM 480 O O . VAL A 1 68 ? 13.463 3.801 -5.114 1.00 86.81 68 VAL A O 1
ATOM 483 N N . ALA A 1 69 ? 15.326 5.039 -5.466 1.00 89.44 69 ALA A N 1
ATOM 484 C CA . ALA A 1 69 ? 16.131 4.416 -4.432 1.00 89.44 69 ALA A CA 1
ATOM 485 C C . ALA A 1 69 ? 15.524 4.640 -3.036 1.00 89.44 69 ALA A C 1
ATOM 487 O O . ALA A 1 69 ? 15.278 5.780 -2.611 1.00 89.44 69 ALA A O 1
ATOM 488 N N . GLY A 1 70 ? 15.312 3.538 -2.331 1.00 91.56 70 GLY A N 1
ATOM 489 C CA . GLY A 1 70 ? 14.998 3.477 -0.917 1.00 91.56 70 GLY A CA 1
ATOM 490 C C . GLY A 1 70 ? 16.249 3.567 -0.045 1.00 91.56 70 GLY A C 1
ATOM 491 O O . GLY A 1 70 ? 17.385 3.646 -0.515 1.00 91.56 70 GLY A O 1
ATOM 492 N N . GLY A 1 71 ? 16.035 3.597 1.268 1.00 91.31 71 GLY A N 1
ATOM 493 C CA . GLY A 1 71 ? 17.101 3.632 2.272 1.00 91.31 71 GLY A CA 1
ATOM 494 C C . GLY A 1 71 ? 17.207 2.367 3.121 1.00 91.31 71 GLY A C 1
ATOM 495 O O . GLY A 1 71 ? 18.130 2.263 3.933 1.00 91.31 71 GLY A O 1
ATOM 496 N N . ALA A 1 72 ? 16.274 1.422 2.979 1.00 93.00 72 ALA A N 1
ATOM 497 C CA . ALA A 1 72 ? 16.295 0.177 3.732 1.00 93.00 72 ALA A CA 1
ATOM 498 C C . ALA A 1 72 ? 17.483 -0.712 3.334 1.00 93.00 72 ALA A C 1
ATOM 500 O O . ALA A 1 72 ? 17.851 -0.822 2.170 1.00 93.00 72 ALA A O 1
ATOM 501 N N . THR A 1 73 ? 18.078 -1.373 4.328 1.00 91.06 73 THR A N 1
ATOM 502 C CA . THR A 1 73 ? 19.178 -2.338 4.134 1.00 91.06 73 THR A CA 1
ATOM 503 C C . THR A 1 73 ? 18.926 -3.672 4.839 1.00 91.06 73 THR A C 1
ATOM 505 O O . THR A 1 73 ? 19.832 -4.497 4.940 1.00 91.06 73 THR A O 1
ATOM 508 N N . GLY A 1 74 ? 17.756 -3.836 5.457 1.00 92.25 74 GLY A N 1
ATOM 509 C CA . GLY A 1 74 ? 17.363 -5.032 6.203 1.00 92.25 74 GLY A CA 1
ATOM 510 C C . GLY A 1 74 ? 16.161 -5.696 5.549 1.00 92.25 74 GLY A C 1
ATOM 511 O O . GLY A 1 74 ? 15.622 -5.163 4.597 1.00 92.25 74 GLY A O 1
ATOM 512 N N . GLU A 1 75 ? 15.723 -6.836 6.076 1.00 93.12 75 GLU A N 1
ATOM 513 C CA . GLU A 1 75 ? 14.557 -7.538 5.527 1.00 93.12 75 GLU A CA 1
ATOM 514 C C . GLU A 1 75 ? 13.283 -6.665 5.548 1.00 93.12 75 GLU A C 1
ATOM 516 O O . GLU A 1 75 ? 13.055 -5.949 6.536 1.00 93.12 75 GLU A O 1
ATOM 521 N N . PRO A 1 76 ? 12.424 -6.757 4.515 1.00 92.62 76 PRO A N 1
ATOM 522 C CA . PRO A 1 76 ? 11.135 -6.076 4.484 1.00 92.62 76 PRO A CA 1
ATOM 523 C C . PRO A 1 76 ? 10.249 -6.438 5.678 1.00 92.62 76 PRO A C 1
ATOM 525 O O . PRO A 1 76 ? 10.152 -7.592 6.107 1.00 92.62 76 PRO A O 1
ATOM 528 N N . VAL A 1 77 ? 9.552 -5.440 6.220 1.00 93.25 77 VAL A N 1
ATOM 529 C CA . VAL A 1 77 ? 8.626 -5.648 7.339 1.00 93.25 77 VAL A CA 1
ATOM 530 C C . VAL A 1 77 ? 7.261 -6.036 6.785 1.00 93.25 77 VAL A C 1
ATOM 532 O O . VAL A 1 77 ? 6.495 -5.167 6.402 1.00 93.25 77 VAL A O 1
ATOM 535 N N . MET A 1 78 ? 6.925 -7.327 6.817 1.00 94.19 78 MET A N 1
ATOM 536 C CA . MET A 1 78 ? 5.666 -7.857 6.259 1.00 94.19 78 MET A CA 1
ATOM 537 C C . MET A 1 78 ? 4.547 -8.067 7.295 1.00 94.19 78 MET A C 1
ATOM 539 O O . MET A 1 78 ? 3.512 -8.658 6.994 1.00 94.19 78 MET A O 1
ATOM 543 N N . SER A 1 79 ? 4.739 -7.615 8.537 1.00 96.56 79 SER A N 1
ATOM 544 C CA . SER A 1 79 ? 3.752 -7.730 9.617 1.00 96.56 79 SER A CA 1
ATOM 545 C C . SER A 1 79 ? 3.419 -6.352 10.171 1.00 96.56 79 SER A C 1
ATOM 547 O O . SER A 1 79 ? 4.292 -5.657 10.696 1.00 96.56 79 SER A O 1
ATOM 549 N N . HIS A 1 80 ? 2.146 -5.969 10.121 1.00 97.44 80 HIS A N 1
ATOM 550 C CA . HIS A 1 80 ? 1.710 -4.625 10.485 1.00 97.44 80 HIS A CA 1
ATOM 551 C C . HIS A 1 80 ? 0.606 -4.630 11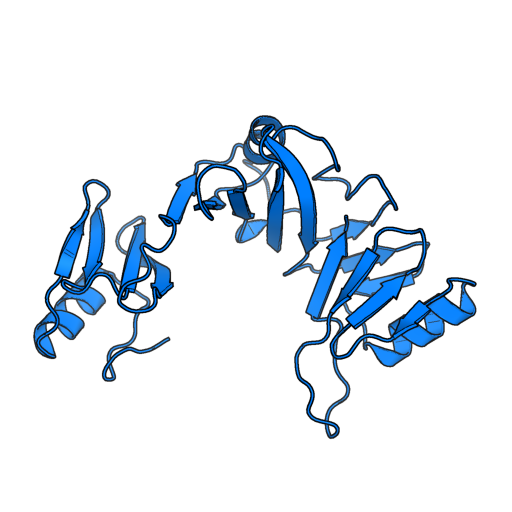.537 1.00 97.44 80 HIS A C 1
ATOM 553 O O . HIS A 1 80 ? -0.284 -5.477 11.547 1.00 97.44 80 HIS A O 1
ATOM 559 N N . VAL A 1 81 ? 0.629 -3.620 12.403 1.00 97.81 81 VAL A N 1
ATOM 560 C CA . VAL A 1 81 ? -0.507 -3.266 13.254 1.00 97.81 81 VAL A CA 1
ATOM 561 C C . VAL A 1 81 ? -1.005 -1.905 12.800 1.00 97.81 81 VAL A C 1
ATOM 563 O O . VAL A 1 81 ? -0.232 -0.950 12.746 1.00 97.81 81 VAL A O 1
ATOM 566 N N . VAL A 1 82 ? -2.285 -1.840 12.449 1.00 97.25 82 VAL A N 1
ATOM 567 C CA . VAL A 1 82 ? -2.958 -0.613 12.041 1.00 97.25 82 VAL A CA 1
ATOM 568 C C . VAL A 1 82 ? -3.332 0.187 13.279 1.00 97.25 82 VAL A C 1
ATOM 570 O O . VAL A 1 82 ? -4.072 -0.285 14.146 1.00 97.25 82 VAL A O 1
ATOM 573 N N . GLU A 1 83 ? -2.846 1.422 13.326 1.00 96.06 83 GLU A N 1
ATOM 574 C CA . GLU A 1 83 ? -3.196 2.419 14.327 1.00 96.06 83 GLU A CA 1
ATOM 575 C C . GLU A 1 83 ? -4.110 3.478 13.675 1.00 96.06 83 GLU A C 1
ATOM 577 O O . GLU A 1 83 ? -3.629 4.280 12.864 1.00 96.06 83 GLU A O 1
ATOM 582 N N . PRO A 1 84 ? -5.423 3.495 13.991 1.00 89.88 84 PRO A N 1
ATOM 583 C CA . PRO A 1 84 ? -6.386 4.427 13.399 1.00 89.88 84 PRO A CA 1
ATOM 584 C C . PRO A 1 84 ? -5.922 5.885 13.464 1.00 89.88 84 PRO A C 1
ATOM 586 O O . PRO A 1 84 ? -5.487 6.358 14.515 1.00 89.88 84 PRO A O 1
ATOM 589 N N . GLY A 1 85 ? -6.010 6.597 12.338 1.00 89.44 85 GLY A N 1
ATOM 590 C CA . GLY A 1 85 ? -5.581 7.996 12.225 1.00 89.44 85 GLY A CA 1
ATOM 591 C C . GLY A 1 85 ? -4.069 8.235 12.346 1.00 89.44 85 GLY A C 1
ATOM 592 O O . GLY A 1 85 ? -3.641 9.387 12.298 1.00 89.44 85 GLY A O 1
ATOM 593 N N . ARG A 1 86 ? -3.254 7.180 12.492 1.00 95.25 86 ARG A N 1
ATOM 594 C CA . ARG A 1 86 ? -1.794 7.279 12.600 1.00 95.25 86 ARG A CA 1
ATOM 595 C C . ARG A 1 86 ? -1.058 6.533 11.495 1.00 95.25 86 ARG A C 1
ATOM 597 O O . ARG A 1 86 ? -0.089 7.087 10.993 1.00 95.25 86 ARG A O 1
ATOM 604 N N . GLY A 1 87 ? -1.501 5.343 11.092 1.00 96.69 87 GLY A N 1
ATOM 605 C CA . GLY A 1 87 ? -0.862 4.543 10.039 1.00 96.69 87 GLY A CA 1
ATOM 606 C C . GLY A 1 87 ? -0.429 3.163 10.532 1.00 96.69 87 GLY A C 1
ATOM 607 O O . GLY A 1 87 ? -1.192 2.474 11.208 1.00 96.69 87 GLY A O 1
ATOM 608 N N . ILE A 1 88 ? 0.794 2.766 10.188 1.00 96.81 88 ILE A N 1
ATOM 609 C CA . ILE A 1 88 ? 1.435 1.505 10.585 1.00 96.81 88 ILE A CA 1
ATOM 610 C C . ILE A 1 88 ? 2.842 1.774 11.126 1.00 96.81 88 ILE A C 1
ATOM 612 O O . ILE A 1 88 ? 3.401 2.847 10.923 1.00 96.81 88 ILE A O 1
ATOM 616 N N . GLY A 1 89 ? 3.450 0.792 11.797 1.00 93.38 89 GLY A N 1
ATOM 617 C CA . GLY A 1 89 ? 4.758 0.969 12.447 1.00 93.38 89 GLY A CA 1
ATOM 618 C C . GLY A 1 89 ? 5.868 1.536 11.545 1.00 93.38 89 GLY A C 1
ATOM 619 O O . GLY A 1 89 ? 6.734 2.255 12.037 1.00 93.38 89 GLY A O 1
ATOM 620 N N . VAL A 1 90 ? 5.823 1.254 10.237 1.00 95.00 90 VAL A N 1
ATOM 621 C CA . VAL A 1 90 ? 6.823 1.703 9.252 1.00 95.00 90 VAL A CA 1
ATOM 622 C C . VAL A 1 90 ? 6.426 2.955 8.463 1.00 95.00 90 VAL A C 1
ATOM 624 O O . VAL A 1 90 ? 7.304 3.591 7.890 1.00 95.00 90 VAL A O 1
ATOM 627 N N . VAL A 1 91 ? 5.151 3.357 8.444 1.00 97.56 91 VAL A N 1
ATOM 628 C CA . VAL A 1 91 ? 4.670 4.539 7.703 1.00 97.56 91 VAL A CA 1
ATOM 629 C C . VAL A 1 91 ? 3.546 5.212 8.481 1.00 97.56 91 VAL A C 1
ATOM 631 O O . VAL A 1 91 ? 2.542 4.573 8.800 1.00 97.56 91 VAL A O 1
ATOM 634 N N . ALA A 1 92 ? 3.686 6.513 8.743 1.00 97.94 92 ALA A N 1
ATOM 635 C CA . ALA A 1 92 ? 2.659 7.301 9.418 1.00 97.94 92 ALA A CA 1
ATOM 636 C C . ALA A 1 92 ? 1.965 8.299 8.477 1.00 97.94 92 ALA A C 1
ATOM 638 O O . ALA A 1 92 ? 2.595 8.895 7.604 1.00 97.94 92 ALA A O 1
ATOM 639 N N . LEU A 1 93 ? 0.672 8.544 8.700 1.00 97.19 93 LEU A N 1
ATOM 640 C CA . LEU A 1 93 ? -0.066 9.621 8.038 1.00 97.19 93 LEU A CA 1
ATOM 641 C C . LEU A 1 93 ? 0.575 10.982 8.361 1.00 97.19 93 LEU A C 1
ATOM 643 O O . LEU A 1 93 ? 0.977 11.250 9.495 1.00 97.19 93 LEU A O 1
ATOM 647 N N . GLY A 1 94 ? 0.680 11.853 7.356 1.00 96.94 94 GLY A N 1
ATOM 648 C CA . GLY A 1 94 ? 1.299 13.178 7.468 1.00 96.94 94 GLY A CA 1
ATOM 649 C C . GLY A 1 94 ? 2.837 13.201 7.450 1.00 96.94 94 GLY A C 1
ATOM 650 O O . GLY A 1 94 ? 3.426 14.290 7.370 1.00 96.94 94 GLY A O 1
ATOM 651 N N . GLU A 1 95 ? 3.492 12.035 7.493 1.00 97.25 95 GLU A N 1
ATOM 652 C CA . GLU A 1 95 ? 4.942 11.906 7.322 1.00 97.25 95 GLU A CA 1
ATOM 653 C C . GLU A 1 95 ? 5.379 12.393 5.932 1.00 97.25 95 GLU A C 1
ATOM 655 O O . GLU A 1 95 ? 4.600 12.357 4.982 1.00 97.25 95 GLU A O 1
ATOM 660 N N . THR A 1 96 ? 6.610 12.894 5.797 1.00 97.06 96 THR A N 1
ATOM 661 C CA . THR A 1 96 ? 7.118 13.344 4.496 1.00 97.06 96 THR A CA 1
ATOM 662 C C . THR A 1 96 ? 7.504 12.162 3.613 1.00 97.06 96 THR A C 1
ATOM 664 O O . THR A 1 96 ? 8.059 11.169 4.083 1.00 97.06 96 THR A O 1
ATOM 667 N N . ARG A 1 97 ? 7.300 12.303 2.303 1.00 95.31 97 ARG A N 1
ATOM 668 C CA . ARG A 1 97 ? 7.708 11.311 1.301 1.00 95.31 97 ARG A CA 1
ATOM 669 C C . ARG A 1 97 ? 9.179 10.910 1.406 1.00 95.31 97 ARG A C 1
ATOM 671 O O . ARG A 1 97 ? 9.503 9.728 1.381 1.00 95.31 97 ARG A O 1
ATOM 678 N N . ALA A 1 98 ? 10.062 11.885 1.617 1.00 95.44 98 ALA A N 1
ATOM 679 C CA . ALA A 1 98 ? 11.490 11.636 1.809 1.00 95.44 98 ALA A CA 1
ATOM 680 C C . ALA A 1 98 ? 11.786 10.750 3.033 1.00 95.44 98 ALA A C 1
ATOM 682 O O . ALA A 1 98 ? 12.661 9.892 2.967 1.00 95.44 98 ALA A O 1
ATOM 683 N N . ALA A 1 99 ? 11.058 10.931 4.141 1.00 97.38 99 ALA A N 1
ATOM 684 C CA . ALA A 1 99 ? 11.254 10.120 5.340 1.00 97.38 99 ALA A CA 1
ATOM 685 C C . ALA A 1 99 ? 10.749 8.681 5.156 1.00 97.38 99 ALA A C 1
ATOM 687 O O . ALA A 1 99 ? 11.371 7.755 5.671 1.00 97.38 99 ALA A O 1
ATOM 688 N N . VAL A 1 100 ? 9.671 8.491 4.385 1.00 97.44 100 VAL A N 1
ATOM 689 C CA . VAL A 1 100 ? 9.193 7.156 3.995 1.00 97.44 100 VAL A CA 1
ATOM 690 C C . VAL A 1 100 ? 10.241 6.443 3.137 1.00 97.44 100 VAL A C 1
ATOM 692 O O . VAL A 1 100 ? 10.675 5.353 3.495 1.00 97.44 100 VAL A O 1
ATOM 695 N N . ARG A 1 101 ? 10.726 7.086 2.067 1.00 96.19 101 ARG A N 1
ATOM 696 C CA . ARG A 1 101 ? 11.749 6.518 1.167 1.00 96.19 101 ARG A CA 1
ATOM 697 C C . ARG A 1 101 ? 13.048 6.172 1.880 1.00 96.19 101 ARG A C 1
ATOM 699 O O . ARG A 1 101 ? 13.625 5.130 1.628 1.00 96.19 101 ARG A O 1
ATOM 706 N N . ALA A 1 102 ? 13.484 7.005 2.824 1.00 96.19 102 ALA A N 1
ATOM 707 C CA . ALA A 1 102 ? 14.682 6.724 3.613 1.00 96.19 102 ALA A CA 1
ATOM 708 C C . ALA A 1 102 ? 14.550 5.483 4.518 1.00 96.19 102 ALA A C 1
ATOM 710 O O . ALA A 1 102 ? 15.561 4.990 5.015 1.00 96.19 102 ALA A O 1
ATOM 711 N N . ARG A 1 103 ? 13.326 5.011 4.782 1.00 96.12 103 ARG A N 1
ATOM 712 C CA . ARG A 1 103 ? 13.052 3.885 5.683 1.00 96.12 103 ARG A CA 1
ATOM 713 C C . ARG A 1 103 ? 12.702 2.593 4.952 1.00 96.12 103 ARG A C 1
ATOM 715 O O . ARG A 1 103 ? 12.936 1.529 5.514 1.00 96.12 103 ARG A O 1
ATOM 722 N N . LEU A 1 104 ? 12.101 2.698 3.774 1.00 96.81 104 LEU A N 1
ATOM 723 C CA . LEU A 1 104 ? 11.623 1.568 2.982 1.00 96.81 104 LEU A CA 1
ATOM 724 C C . LEU A 1 104 ? 12.608 1.208 1.863 1.00 96.81 104 LEU A C 1
ATOM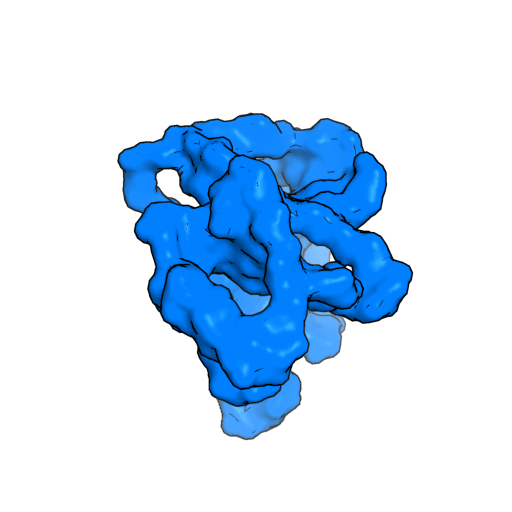 726 O O . LEU A 1 104 ? 13.618 1.895 1.674 1.00 96.81 104 LEU A O 1
ATOM 730 N N . HIS A 1 105 ? 12.325 0.103 1.176 1.00 95.88 105 HIS A N 1
ATOM 731 C CA . HIS A 1 105 ? 13.080 -0.371 0.020 1.00 95.88 105 HIS A CA 1
ATOM 732 C C . HIS A 1 105 ? 12.819 0.501 -1.211 1.00 95.88 105 HIS A C 1
ATOM 734 O O . HIS A 1 105 ? 12.172 1.551 -1.133 1.00 95.88 105 HIS A O 1
ATOM 740 N N . ASP A 1 106 ? 13.368 0.089 -2.346 1.00 92.56 106 ASP A N 1
ATOM 741 C CA . ASP A 1 106 ? 13.173 0.781 -3.607 1.00 92.56 106 ASP A CA 1
ATOM 742 C C . ASP A 1 106 ? 11.690 0.808 -3.993 1.00 92.56 106 ASP A C 1
ATOM 744 O O . ASP A 1 106 ? 10.897 -0.088 -3.674 1.00 92.56 106 ASP A O 1
ATOM 748 N N . ALA A 1 107 ? 11.303 1.890 -4.661 1.00 91.56 107 ALA A N 1
ATOM 749 C CA . ALA A 1 107 ? 9.931 2.121 -5.069 1.00 91.56 107 ALA A CA 1
ATOM 750 C C . ALA A 1 107 ? 9.821 2.445 -6.550 1.00 91.56 107 ALA A C 1
ATOM 752 O O . ALA A 1 107 ? 10.712 3.047 -7.145 1.00 91.56 107 ALA A O 1
ATOM 753 N N . LEU A 1 108 ? 8.649 2.155 -7.109 1.00 88.00 108 LEU A N 1
ATOM 754 C CA . LEU A 1 108 ? 8.187 2.804 -8.329 1.00 88.00 108 LEU A CA 1
ATOM 755 C C . LEU A 1 108 ? 7.281 3.975 -7.971 1.00 88.00 108 LEU A C 1
ATOM 757 O O . LEU A 1 108 ? 6.272 3.816 -7.287 1.00 88.00 108 LEU A O 1
ATOM 761 N N . THR A 1 109 ? 7.633 5.158 -8.456 1.00 87.06 109 THR A N 1
ATOM 762 C CA . THR A 1 109 ? 6.793 6.349 -8.370 1.00 87.06 109 THR A CA 1
ATOM 763 C C . THR A 1 109 ? 5.852 6.418 -9.553 1.00 87.06 109 THR A C 1
ATOM 765 O O . THR A 1 109 ? 6.309 6.370 -10.688 1.00 87.06 109 THR A O 1
ATOM 768 N N . TRP A 1 110 ? 4.576 6.680 -9.292 1.00 77.06 110 TRP A N 1
ATOM 769 C CA . TRP A 1 110 ? 3.625 7.137 -10.292 1.00 77.06 110 TRP A CA 1
ATOM 770 C C . TRP A 1 110 ? 3.176 8.571 -9.992 1.00 77.06 110 TRP A C 1
ATOM 772 O O . TRP A 1 110 ? 2.729 8.885 -8.886 1.00 77.06 110 TRP A O 1
ATOM 782 N N . THR A 1 111 ? 3.292 9.468 -10.973 1.00 68.50 111 THR A N 1
ATOM 783 C CA . THR A 1 111 ? 2.819 10.857 -10.853 1.00 68.50 111 THR A CA 1
ATOM 784 C C . THR A 1 111 ? 1.508 11.047 -11.614 1.00 68.50 111 THR A C 1
ATOM 786 O O . THR A 1 111 ? 1.465 11.066 -12.842 1.00 68.50 111 THR A O 1
ATOM 789 N N . THR A 1 112 ? 0.392 11.205 -10.900 1.00 60.34 112 THR A N 1
ATOM 790 C CA . THR A 1 112 ? -0.890 11.553 -11.534 1.00 60.34 112 THR A CA 1
ATOM 791 C C . THR A 1 112 ? -1.043 13.071 -11.599 1.00 60.34 112 THR A C 1
ATOM 793 O O . THR A 1 112 ? -1.690 13.684 -10.752 1.00 60.34 112 THR A O 1
ATOM 796 N N . GLY A 1 113 ? -0.438 13.697 -12.609 1.00 56.28 113 GLY A N 1
ATOM 797 C CA . GLY A 1 113 ? -0.479 15.154 -12.770 1.00 56.28 113 GLY A CA 1
ATOM 798 C C . GLY A 1 113 ? 0.350 15.914 -11.717 1.00 56.28 113 GLY A C 1
ATOM 799 O O . GLY A 1 113 ? 1.165 15.309 -11.025 1.00 56.28 113 GLY A O 1
ATOM 800 N N . PRO A 1 114 ? 0.185 17.245 -11.604 1.00 56.94 114 PRO A N 1
ATOM 801 C CA . PRO A 1 114 ? 1.116 18.106 -10.867 1.00 56.94 114 PRO A CA 1
ATOM 802 C C . PRO A 1 114 ? 1.094 17.946 -9.337 1.00 56.94 114 PRO A C 1
ATOM 804 O O . PRO A 1 114 ? 2.036 18.384 -8.684 1.00 56.94 114 PRO A O 1
ATOM 807 N N . ASP A 1 115 ? 0.054 17.325 -8.766 1.00 62.38 115 ASP A N 1
ATOM 808 C CA . ASP A 1 115 ? -0.292 17.539 -7.352 1.00 62.38 115 ASP A CA 1
ATOM 809 C C . ASP A 1 115 ? -0.420 16.261 -6.501 1.00 62.38 115 ASP A C 1
ATOM 811 O O . ASP A 1 115 ? -0.539 16.362 -5.283 1.00 62.38 115 ASP A O 1
ATOM 815 N N . ALA A 1 116 ? -0.429 15.057 -7.082 1.00 64.81 116 ALA A N 1
ATOM 816 C CA . ALA A 1 116 ? -0.526 13.817 -6.306 1.00 64.81 116 ALA A CA 1
ATOM 817 C C . ALA A 1 116 ? 0.379 12.732 -6.886 1.00 64.81 116 ALA A C 1
ATOM 819 O O . ALA A 1 116 ? 0.244 12.341 -8.051 1.00 64.81 116 ALA A O 1
ATOM 820 N N . ALA A 1 117 ? 1.282 12.247 -6.038 1.00 82.62 117 ALA A N 1
ATOM 821 C CA . ALA A 1 117 ? 2.203 11.173 -6.353 1.00 82.62 117 ALA A CA 1
ATOM 822 C C . ALA A 1 117 ? 1.922 9.951 -5.478 1.00 82.62 117 ALA A C 1
ATOM 824 O O . ALA A 1 117 ? 1.414 10.065 -4.359 1.00 82.62 117 ALA A O 1
ATOM 825 N N . GLU A 1 118 ? 2.274 8.790 -6.001 1.00 91.19 118 GLU A N 1
ATOM 826 C CA . GLU A 1 118 ? 2.130 7.503 -5.343 1.00 91.19 118 GLU A CA 1
ATOM 827 C C . GLU A 1 118 ? 3.442 6.734 -5.477 1.00 91.19 118 GLU A C 1
ATOM 829 O O . GLU A 1 118 ? 4.015 6.695 -6.562 1.00 91.19 118 GLU A O 1
ATOM 834 N N . ASP A 1 119 ? 3.925 6.155 -4.381 1.00 93.38 119 ASP A N 1
ATOM 835 C CA . ASP A 1 119 ? 5.096 5.279 -4.373 1.00 93.38 119 ASP A CA 1
ATOM 836 C C . ASP A 1 119 ? 4.643 3.846 -4.087 1.00 93.38 119 ASP A C 1
ATOM 838 O O . ASP A 1 119 ? 3.966 3.586 -3.091 1.00 93.38 119 ASP A O 1
ATOM 842 N N . THR A 1 120 ? 5.030 2.915 -4.954 1.00 93.62 120 THR A N 1
ATOM 843 C CA . THR A 1 120 ? 4.828 1.475 -4.779 1.00 93.62 120 THR A CA 1
ATOM 844 C C . THR A 1 120 ? 6.126 0.839 -4.303 1.00 93.62 120 THR A C 1
ATOM 846 O O . THR A 1 120 ? 7.069 0.719 -5.081 1.00 93.62 120 THR A O 1
ATOM 849 N N . PHE A 1 121 ? 6.157 0.417 -3.041 1.00 94.31 121 PHE A N 1
ATOM 850 C CA . PHE A 1 121 ? 7.267 -0.290 -2.402 1.00 94.31 121 PHE A CA 1
ATOM 851 C C . PHE A 1 121 ? 6.999 -1.797 -2.483 1.00 94.31 121 PHE A C 1
ATOM 853 O O . PHE A 1 121 ? 6.325 -2.364 -1.617 1.00 94.31 121 PHE A O 1
ATOM 860 N N . PHE A 1 122 ? 7.455 -2.447 -3.559 1.00 89.25 122 PHE A N 1
ATOM 861 C CA . PHE A 1 122 ? 7.095 -3.843 -3.840 1.00 89.25 122 PHE A CA 1
ATOM 862 C C . PHE A 1 122 ? 7.571 -4.804 -2.761 1.00 89.25 122 PHE A C 1
ATOM 864 O O . PHE A 1 122 ? 6.791 -5.658 -2.336 1.00 89.25 122 PHE A O 1
ATOM 871 N N . ASP A 1 123 ? 8.815 -4.656 -2.309 1.00 89.81 123 ASP A N 1
ATOM 872 C CA . ASP A 1 123 ? 9.404 -5.532 -1.299 1.00 89.81 123 ASP A CA 1
ATOM 873 C C . ASP A 1 123 ? 8.666 -5.422 0.031 1.00 89.81 123 ASP A C 1
ATOM 875 O O . ASP A 1 123 ? 8.292 -6.447 0.603 1.00 89.81 123 ASP A O 1
ATOM 879 N N . ASP A 1 124 ? 8.328 -4.197 0.435 1.00 94.50 124 ASP A N 1
ATOM 880 C CA . ASP A 1 124 ? 7.562 -3.913 1.649 1.00 94.50 124 ASP A CA 1
ATOM 881 C C . ASP A 1 124 ? 6.058 -4.208 1.511 1.00 94.50 124 ASP A C 1
ATOM 883 O O . ASP A 1 124 ? 5.336 -4.206 2.504 1.00 94.50 124 ASP A O 1
ATOM 887 N N . GLY A 1 125 ? 5.559 -4.463 0.296 1.00 93.56 125 GLY A N 1
ATOM 888 C CA . GLY A 1 125 ? 4.145 -4.753 0.057 1.00 93.56 125 GLY A CA 1
ATOM 889 C C . GLY A 1 125 ? 3.212 -3.563 0.298 1.00 93.56 125 GLY A C 1
ATOM 890 O O . GLY A 1 125 ? 2.043 -3.756 0.655 1.00 93.56 125 GLY A O 1
ATOM 891 N N . LEU A 1 126 ? 3.718 -2.341 0.100 1.00 96.19 126 LEU A N 1
ATOM 892 C CA . LEU A 1 126 ? 3.009 -1.095 0.385 1.00 96.19 126 LEU A CA 1
ATOM 893 C C . LEU A 1 126 ? 2.831 -0.237 -0.868 1.00 96.19 126 LEU A C 1
ATOM 895 O O . LEU A 1 126 ? 3.733 -0.118 -1.694 1.00 96.19 126 LEU A O 1
ATOM 899 N N . VAL A 1 127 ? 1.692 0.446 -0.949 1.00 94.81 127 VAL A N 1
ATOM 900 C CA . VAL A 1 127 ? 1.499 1.599 -1.834 1.00 94.81 127 VAL A CA 1
ATOM 901 C C . VAL A 1 127 ? 1.185 2.817 -0.967 1.00 94.81 127 VAL A C 1
ATOM 903 O O . VAL A 1 127 ? 0.313 2.773 -0.098 1.00 94.81 127 VAL A O 1
ATOM 906 N N . VAL A 1 128 ? 1.928 3.905 -1.149 1.00 95.94 128 VAL A N 1
ATOM 907 C CA . VAL A 1 128 ? 1.809 5.116 -0.330 1.00 95.94 128 VAL A CA 1
ATOM 908 C C . VAL A 1 128 ? 1.479 6.297 -1.224 1.00 95.94 128 VAL A C 1
ATOM 910 O O . VAL A 1 128 ? 2.255 6.665 -2.101 1.00 95.94 128 VAL A O 1
ATOM 913 N N . ARG A 1 129 ? 0.327 6.919 -0.975 1.00 93.94 129 ARG A N 1
ATOM 914 C CA . ARG A 1 129 ? -0.129 8.109 -1.696 1.00 93.94 129 ARG A CA 1
ATOM 915 C C . ARG A 1 129 ? 0.195 9.363 -0.899 1.00 93.94 129 ARG A C 1
ATOM 917 O O . ARG A 1 129 ? -0.007 9.407 0.320 1.00 93.94 129 ARG A O 1
ATOM 924 N N . TYR A 1 130 ? 0.622 10.405 -1.601 1.00 93.19 130 TYR A N 1
ATOM 925 C CA . TYR A 1 130 ? 1.003 11.683 -1.017 1.00 93.19 130 TYR A CA 1
ATOM 926 C C . TYR A 1 130 ? 0.090 12.821 -1.479 1.00 93.19 130 TYR A C 1
ATOM 928 O O . TYR A 1 130 ? -0.360 12.872 -2.623 1.00 93.19 130 TYR A O 1
ATOM 936 N N . THR A 1 131 ? -0.131 13.772 -0.575 1.00 92.00 131 THR A N 1
ATOM 937 C CA . THR A 1 131 ? -0.706 15.087 -0.887 1.00 92.00 131 THR A CA 1
ATOM 938 C C . THR A 1 131 ? 0.250 15.917 -1.755 1.00 92.00 131 THR A C 1
ATOM 940 O O . THR A 1 131 ? 1.452 15.656 -1.780 1.00 92.00 131 THR A O 1
ATOM 943 N N . ALA A 1 132 ? -0.243 17.019 -2.330 1.00 88.56 132 ALA A N 1
ATOM 944 C CA . ALA A 1 132 ? 0.578 18.012 -3.042 1.00 88.56 132 ALA A CA 1
ATOM 945 C C . ALA A 1 132 ? 1.702 18.634 -2.191 1.00 88.56 132 ALA A C 1
ATOM 947 O O . ALA A 1 132 ? 2.649 19.207 -2.717 1.00 88.56 132 ALA A O 1
ATOM 948 N N . GLY A 1 133 ? 1.601 18.536 -0.861 1.00 90.62 133 GLY A N 1
ATOM 949 C CA . GLY A 1 133 ? 2.640 18.962 0.077 1.00 90.62 133 GLY A CA 1
ATOM 950 C C . GLY A 1 133 ? 3.674 17.880 0.401 1.00 90.62 133 GLY A C 1
ATOM 951 O O . GLY A 1 133 ? 4.370 18.027 1.407 1.00 90.62 133 GLY A O 1
ATOM 952 N N . ASP A 1 134 ? 3.733 16.791 -0.374 1.00 92.38 134 ASP A N 1
ATOM 953 C CA . ASP A 1 134 ? 4.644 15.650 -0.190 1.00 92.38 134 ASP A CA 1
ATOM 954 C C . ASP A 1 134 ? 4.507 14.970 1.185 1.00 92.38 134 ASP A C 1
ATOM 956 O O . ASP A 1 134 ? 5.471 14.501 1.802 1.00 92.38 134 ASP A O 1
ATOM 960 N N . ARG A 1 135 ? 3.267 14.922 1.688 1.00 95.75 135 ARG A N 1
ATOM 961 C CA . ARG A 1 135 ? 2.909 14.247 2.944 1.00 95.75 135 ARG A CA 1
ATOM 962 C C . ARG A 1 135 ? 2.012 13.056 2.698 1.00 95.75 135 ARG A C 1
ATOM 964 O O . ARG A 1 135 ? 1.090 13.181 1.898 1.00 95.75 135 ARG A O 1
ATOM 971 N N . VAL A 1 136 ? 2.247 11.965 3.425 1.00 96.75 136 VAL A N 1
ATOM 972 C CA . VAL A 1 136 ? 1.434 10.743 3.369 1.00 96.75 136 VAL A CA 1
ATOM 973 C C . VAL A 1 136 ? -0.032 11.091 3.621 1.00 96.75 136 VAL A C 1
ATOM 975 O O . VAL A 1 136 ? -0.391 11.571 4.697 1.00 96.75 136 VAL A O 1
ATOM 978 N N . GLU A 1 137 ? -0.856 10.852 2.608 1.00 94.94 137 GLU A N 1
ATOM 979 C CA . GLU A 1 137 ? -2.315 10.972 2.634 1.00 94.94 137 GLU A CA 1
ATOM 980 C C . GLU A 1 137 ? -2.953 9.618 2.928 1.00 94.94 137 GLU A C 1
ATOM 982 O O . GLU A 1 137 ? -3.921 9.537 3.679 1.00 94.94 137 GLU A O 1
ATOM 987 N N . ARG A 1 138 ? -2.425 8.560 2.304 1.00 95.25 138 ARG A N 1
ATOM 988 C CA . ARG A 1 138 ? -3.032 7.234 2.335 1.00 95.25 138 ARG A CA 1
ATOM 989 C C . ARG A 1 138 ? -1.975 6.146 2.260 1.00 95.25 138 ARG A C 1
ATOM 991 O O . ARG A 1 138 ? -0.973 6.294 1.561 1.00 95.25 138 ARG A O 1
ATOM 998 N N . ILE A 1 139 ? -2.223 5.056 2.973 1.00 97.44 139 ILE A N 1
ATOM 999 C CA . ILE A 1 139 ? -1.370 3.869 3.009 1.00 97.44 139 ILE A CA 1
ATOM 1000 C C . ILE A 1 139 ? -2.218 2.680 2.583 1.00 97.44 139 ILE A C 1
ATOM 1002 O O . ILE A 1 139 ? -3.292 2.450 3.135 1.00 97.44 139 ILE A O 1
ATOM 1006 N N . HIS A 1 140 ? -1.717 1.925 1.623 1.00 96.06 140 HIS A N 1
ATOM 1007 C CA . HIS A 1 140 ? -2.315 0.707 1.115 1.00 96.06 140 HIS A CA 1
ATOM 1008 C C . HIS A 1 140 ? -1.376 -0.451 1.447 1.00 96.06 140 HIS A C 1
ATOM 1010 O O . HIS A 1 140 ? -0.214 -0.449 1.043 1.00 96.06 140 HIS A O 1
ATOM 1016 N N . ILE A 1 141 ? -1.868 -1.435 2.195 1.00 95.62 141 ILE A N 1
ATOM 1017 C CA . ILE A 1 141 ? -1.158 -2.691 2.442 1.00 95.62 141 ILE A CA 1
ATOM 1018 C C . ILE A 1 141 ? -1.665 -3.690 1.409 1.00 95.62 141 ILE A C 1
ATOM 1020 O O . ILE A 1 141 ? -2.748 -4.252 1.578 1.00 95.62 141 ILE A O 1
ATOM 1024 N N . VAL A 1 142 ? -0.897 -3.877 0.336 1.00 92.12 142 VAL A N 1
ATOM 1025 C CA . VAL A 1 142 ? -1.262 -4.735 -0.806 1.00 92.12 142 VAL A CA 1
ATOM 1026 C C . VAL A 1 142 ? -0.678 -6.144 -0.685 1.00 92.12 142 VAL A C 1
ATOM 1028 O O . VAL A 1 142 ? -1.170 -7.080 -1.314 1.00 92.12 142 VAL A O 1
ATOM 1031 N N . ARG A 1 143 ? 0.361 -6.319 0.143 1.00 90.75 143 ARG A N 1
ATOM 1032 C CA . ARG A 1 143 ? 0.956 -7.617 0.478 1.00 90.75 143 ARG A CA 1
ATOM 1033 C C . ARG A 1 143 ? 1.507 -7.581 1.902 1.00 90.75 143 ARG A C 1
ATOM 1035 O O . ARG A 1 143 ? 2.294 -6.708 2.226 1.00 90.75 143 ARG A O 1
ATOM 1042 N N . ALA A 1 144 ? 1.124 -8.542 2.736 1.00 93.19 144 ALA A N 1
ATOM 1043 C CA . ALA A 1 144 ? 1.660 -8.715 4.086 1.00 93.19 144 ALA A CA 1
ATOM 1044 C C . ALA A 1 144 ? 1.482 -10.171 4.547 1.00 93.19 144 ALA A C 1
ATOM 1046 O O . ALA A 1 144 ? 0.552 -10.856 4.118 1.00 93.19 144 ALA A O 1
ATOM 1047 N N . ASP A 1 145 ? 2.350 -10.630 5.443 1.00 92.31 145 ASP A N 1
ATOM 1048 C CA . ASP A 1 145 ? 2.192 -11.900 6.158 1.00 92.31 145 ASP A CA 1
ATOM 1049 C C . ASP A 1 145 ? 1.144 -11.778 7.262 1.00 92.31 145 ASP A C 1
ATOM 1051 O O . ASP A 1 145 ? 0.434 -12.736 7.567 1.00 92.31 145 ASP A O 1
ATOM 1055 N N . HIS A 1 146 ? 1.046 -10.597 7.883 1.00 95.69 146 HIS A N 1
ATOM 1056 C CA . HIS A 1 146 ? 0.074 -10.322 8.934 1.00 95.69 146 HIS A CA 1
ATOM 1057 C C . HIS A 1 146 ? -0.335 -8.849 8.973 1.00 95.69 146 HIS A C 1
ATOM 1059 O O . HIS A 1 146 ? 0.499 -7.951 8.874 1.00 95.69 146 HIS A O 1
ATOM 1065 N N . VAL A 1 147 ? -1.627 -8.594 9.169 1.00 97.12 147 VAL A N 1
ATOM 1066 C CA . VAL A 1 147 ? -2.161 -7.269 9.496 1.00 97.12 147 VAL A CA 1
ATOM 1067 C C . VAL A 1 147 ? -3.133 -7.399 10.660 1.00 97.12 147 VAL A C 1
ATOM 1069 O O . VAL A 1 147 ? -4.154 -8.085 10.566 1.00 97.12 147 VAL A O 1
ATOM 1072 N N . GLY A 1 148 ? -2.834 -6.716 11.761 1.00 96.81 148 GLY A N 1
ATOM 1073 C CA . GLY A 1 148 ? -3.704 -6.587 12.923 1.00 96.81 148 GLY A CA 1
ATOM 1074 C C . GLY A 1 148 ? -4.393 -5.225 12.987 1.00 96.81 148 GLY A C 1
ATOM 1075 O O . GLY A 1 148 ? -3.787 -4.204 12.687 1.00 96.81 148 GLY A O 1
ATOM 1076 N N . TYR A 1 149 ? -5.639 -5.195 13.450 1.00 95.94 149 TYR A N 1
ATOM 1077 C CA . TYR A 1 149 ? -6.383 -3.974 13.761 1.00 95.94 149 TYR A CA 1
ATOM 1078 C C . TYR A 1 149 ? -7.192 -4.193 15.040 1.00 95.94 149 TYR A C 1
ATOM 1080 O O . TYR A 1 149 ? -7.967 -5.142 15.114 1.00 95.94 149 TYR A O 1
ATOM 1088 N N . ALA A 1 150 ? -7.011 -3.340 16.053 1.00 93.38 150 ALA A N 1
ATOM 1089 C CA . ALA A 1 150 ? -7.751 -3.410 17.323 1.00 93.38 150 ALA A CA 1
ATOM 1090 C C . ALA A 1 150 ? -7.800 -4.824 17.959 1.00 93.38 150 ALA A C 1
ATOM 1092 O O . ALA A 1 150 ? -8.811 -5.249 18.511 1.00 93.38 150 ALA A O 1
ATOM 1093 N N . GLY A 1 151 ? -6.701 -5.583 17.854 1.00 92.88 151 GLY A N 1
ATOM 1094 C CA . GLY A 1 151 ? -6.608 -6.965 18.350 1.00 92.88 151 GLY A CA 1
ATOM 1095 C C . GLY A 1 151 ? -7.235 -8.034 17.442 1.00 92.88 151 GLY A C 1
ATOM 1096 O O . GLY A 1 151 ? -7.098 -9.224 17.718 1.00 92.88 151 GLY A O 1
ATOM 1097 N N . VAL A 1 152 ? -7.871 -7.647 16.335 1.00 94.25 152 VAL A N 1
ATOM 1098 C CA . VAL A 1 152 ? -8.378 -8.551 15.297 1.00 94.25 152 VAL A CA 1
ATOM 1099 C C . VAL A 1 152 ? -7.303 -8.758 14.233 1.00 94.25 152 VAL A C 1
ATOM 1101 O O . VAL A 1 152 ? -6.740 -7.803 13.708 1.00 94.25 152 VAL A O 1
ATOM 1104 N N . THR A 1 153 ? -7.027 -10.014 13.880 1.00 95.00 153 THR A N 1
ATOM 1105 C CA . THR A 1 153 ? -6.218 -10.327 12.691 1.00 95.00 153 THR A CA 1
ATOM 1106 C C . THR A 1 153 ? -7.076 -10.152 11.444 1.00 95.00 153 THR A C 1
ATOM 1108 O O . THR A 1 153 ? -8.041 -10.897 11.250 1.00 95.00 153 THR A O 1
ATOM 1111 N N . VAL A 1 154 ? -6.725 -9.155 10.639 1.00 92.06 154 VAL A N 1
ATOM 1112 C CA . VAL A 1 154 ? -7.383 -8.770 9.387 1.00 92.06 154 VAL A CA 1
ATOM 1113 C C . VAL A 1 154 ? -6.778 -9.530 8.212 1.00 92.06 154 VAL A C 1
ATOM 1115 O O . VAL A 1 154 ? -7.516 -10.102 7.415 1.00 92.06 154 VAL A O 1
ATOM 1118 N N . LEU A 1 155 ? -5.447 -9.587 8.148 1.00 90.06 155 LEU A N 1
ATOM 1119 C CA . LEU A 1 155 ? -4.701 -10.357 7.158 1.00 90.06 155 LEU A CA 1
ATOM 1120 C C . LEU A 1 155 ? -3.763 -11.343 7.882 1.00 90.06 155 LEU A C 1
ATOM 1122 O O . LEU A 1 155 ? -3.126 -10.939 8.854 1.00 90.06 155 LEU A O 1
ATOM 1126 N N . PRO A 1 156 ? -3.669 -12.610 7.449 1.00 89.69 156 PRO A N 1
ATOM 1127 C CA . PRO A 1 156 ? -4.618 -13.272 6.565 1.00 89.69 156 PRO A CA 1
ATOM 1128 C C . PRO A 1 156 ? -5.988 -13.391 7.249 1.00 89.69 156 PRO A C 1
ATOM 1130 O O . PRO A 1 156 ? -6.092 -13.591 8.462 1.00 89.69 156 PRO A O 1
ATOM 1133 N N . GLY A 1 157 ? -7.058 -13.297 6.468 1.00 84.81 157 GLY A N 1
ATOM 1134 C CA . GLY A 1 157 ? -8.412 -13.429 6.987 1.00 84.81 157 GLY A CA 1
ATOM 1135 C C . GLY A 1 157 ? -9.438 -13.573 5.874 1.00 84.81 157 GLY A C 1
ATOM 1136 O O . GLY A 1 157 ? -9.371 -12.878 4.862 1.00 84.81 157 GLY A O 1
ATOM 1137 N N . GLU A 1 158 ? -10.392 -14.483 6.068 1.00 87.94 158 GLU A N 1
ATOM 1138 C CA . GLU A 1 158 ? -11.604 -14.534 5.248 1.00 87.94 158 GLU A CA 1
ATOM 1139 C C . GLU A 1 158 ? -12.440 -13.287 5.551 1.00 87.94 158 GLU A C 1
ATOM 1141 O O . GLU A 1 158 ? -12.678 -12.974 6.720 1.00 87.94 158 GLU A O 1
ATOM 1146 N N . PHE A 1 159 ? -12.870 -12.574 4.512 1.00 85.00 159 PHE A N 1
ATOM 1147 C CA . PHE A 1 159 ? -13.487 -11.256 4.630 1.00 85.00 159 PHE A CA 1
ATOM 1148 C C . PHE A 1 159 ? -14.695 -11.244 5.569 1.00 85.00 159 PHE A C 1
ATOM 1150 O O . PHE A 1 159 ? -14.732 -10.450 6.508 1.00 85.00 159 PHE A O 1
ATOM 1157 N N . ASP A 1 160 ? -15.636 -12.174 5.387 1.00 85.88 160 ASP A N 1
ATOM 1158 C CA . ASP A 1 160 ? -16.827 -12.264 6.236 1.00 85.88 160 ASP A CA 1
ATOM 1159 C C . ASP A 1 160 ? -16.477 -12.570 7.694 1.00 85.88 160 ASP A C 1
ATOM 1161 O O . ASP A 1 160 ? -17.017 -11.945 8.606 1.00 85.88 160 ASP A O 1
ATOM 1165 N N . ALA A 1 161 ? -15.505 -13.451 7.935 1.00 89.94 161 ALA A N 1
ATOM 1166 C CA . ALA A 1 161 ? -15.056 -13.773 9.287 1.00 89.94 161 ALA A CA 1
ATOM 1167 C C . ALA A 1 161 ? -14.302 -12.606 9.950 1.00 89.94 161 ALA A C 1
ATOM 1169 O O . ALA A 1 161 ? -14.356 -12.424 11.167 1.00 89.94 161 ALA A O 1
ATOM 1170 N N . VAL A 1 162 ? -13.553 -11.809 9.182 1.00 91.06 162 VAL A N 1
ATOM 1171 C CA . VAL A 1 162 ? -12.925 -10.572 9.675 1.00 91.06 162 VAL A CA 1
ATOM 1172 C C . VAL A 1 162 ? -14.002 -9.547 10.021 1.00 91.06 162 VAL A C 1
ATOM 1174 O O . VAL A 1 162 ? -13.993 -9.010 11.127 1.00 91.06 162 VAL A O 1
ATOM 1177 N N . ARG A 1 163 ? -14.965 -9.335 9.122 1.00 90.44 163 ARG A N 1
ATOM 1178 C CA . ARG A 1 163 ? -16.100 -8.426 9.302 1.00 90.44 163 ARG A CA 1
ATOM 1179 C C . ARG A 1 163 ? -16.912 -8.771 10.550 1.00 90.44 163 ARG A C 1
ATOM 1181 O O . ARG A 1 163 ? -17.130 -7.904 11.392 1.00 90.44 163 ARG A O 1
ATOM 1188 N N . GLU A 1 164 ? -17.288 -10.037 10.724 1.00 91.62 164 GLU A N 1
ATOM 1189 C CA . GLU A 1 164 ? -18.000 -10.517 11.915 1.00 91.62 164 GLU A CA 1
ATOM 1190 C C . GLU A 1 164 ? -17.201 -10.284 13.200 1.00 91.62 164 GLU A C 1
ATOM 1192 O O . GLU A 1 164 ? -17.758 -9.816 14.192 1.00 91.62 164 GLU A O 1
ATOM 1197 N N . ARG A 1 165 ? -15.886 -10.546 13.186 1.00 95.12 165 ARG A N 1
ATOM 1198 C CA . ARG A 1 165 ? -15.014 -10.282 14.341 1.00 95.12 165 ARG A CA 1
ATOM 1199 C C . ARG A 1 165 ? -14.918 -8.794 14.673 1.00 95.12 165 ARG A C 1
ATOM 1201 O O . ARG A 1 165 ? -14.907 -8.453 15.851 1.00 95.12 165 ARG A O 1
ATOM 1208 N N . LEU A 1 166 ? -14.882 -7.915 13.673 1.00 93.69 166 LEU A N 1
ATOM 1209 C CA . LEU A 1 166 ? -14.847 -6.462 13.877 1.00 93.69 166 LEU A CA 1
ATOM 1210 C C . LEU A 1 166 ? -16.161 -5.941 14.468 1.00 93.69 166 LEU A C 1
ATOM 1212 O O . LEU A 1 166 ? -16.133 -5.173 15.429 1.00 93.69 166 LEU A O 1
ATOM 1216 N N . VAL A 1 167 ? -17.303 -6.414 13.961 1.00 93.94 167 VAL A N 1
ATOM 1217 C CA . VAL A 1 167 ? -18.621 -6.097 14.534 1.00 93.94 167 VAL A CA 1
ATOM 1218 C C . VAL A 1 167 ? -18.728 -6.626 15.966 1.00 93.94 167 VAL A C 1
ATOM 1220 O O . VAL A 1 167 ? -19.157 -5.899 16.860 1.00 93.94 167 VAL A O 1
ATOM 1223 N N . ALA A 1 168 ? -18.283 -7.861 16.219 1.00 94.75 168 ALA A N 1
ATOM 1224 C CA . ALA A 1 168 ? -18.266 -8.448 17.560 1.00 94.75 168 ALA A CA 1
ATOM 1225 C C . ALA A 1 168 ? -17.335 -7.697 18.530 1.00 94.75 168 ALA A C 1
ATOM 1227 O O . ALA A 1 168 ? -17.621 -7.632 19.724 1.00 94.75 168 ALA A O 1
ATOM 1228 N N . ALA A 1 169 ? -16.256 -7.094 18.023 1.00 94.38 169 ALA A N 1
ATOM 1229 C CA . ALA A 1 169 ? -15.363 -6.214 18.775 1.00 94.38 169 ALA A CA 1
ATOM 1230 C C . ALA A 1 169 ? -15.925 -4.789 18.977 1.00 94.38 169 ALA A C 1
ATOM 1232 O O . ALA A 1 169 ? -15.282 -3.964 19.624 1.00 94.38 169 ALA A O 1
ATOM 1233 N N . GLY A 1 170 ? -17.130 -4.498 18.473 1.00 94.94 170 GLY A N 1
ATOM 1234 C CA . GLY A 1 170 ? -17.832 -3.230 18.682 1.00 94.94 170 GLY A CA 1
ATOM 1235 C C . GLY A 1 170 ? -17.528 -2.147 17.647 1.00 94.94 170 GLY A C 1
ATOM 1236 O O . GLY A 1 170 ? -17.871 -0.987 17.875 1.00 94.94 170 GLY A O 1
ATOM 1237 N N . HIS A 1 171 ? -16.901 -2.488 16.519 1.00 94.12 171 HIS A N 1
ATOM 1238 C CA . HIS A 1 171 ? -16.670 -1.532 15.439 1.00 94.12 171 HIS A CA 1
ATOM 1239 C C . HIS A 1 171 ? -17.917 -1.358 14.569 1.00 94.12 171 HIS A C 1
ATOM 1241 O O . HIS A 1 171 ? -18.560 -2.331 1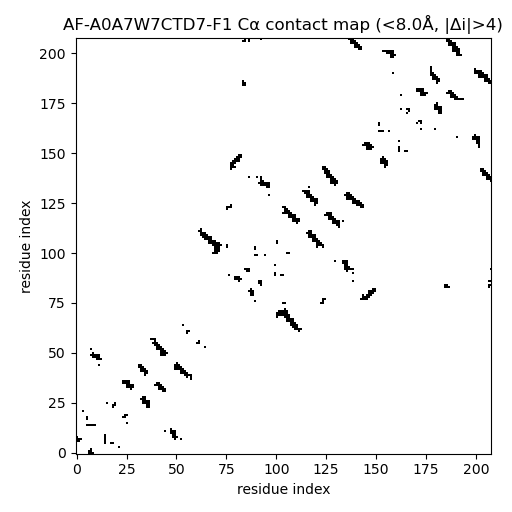4.172 1.00 94.12 171 HIS A O 1
ATOM 1247 N N . GLU A 1 172 ? -18.236 -0.107 14.233 1.00 93.69 172 GLU A N 1
ATOM 1248 C CA . GLU A 1 172 ? -19.278 0.199 13.257 1.00 93.69 172 GLU A CA 1
ATOM 1249 C C . GLU A 1 172 ? -18.720 0.039 11.838 1.00 93.69 172 GLU A C 1
ATOM 1251 O O . GLU A 1 172 ? -17.768 0.720 11.446 1.00 93.69 172 GLU A O 1
ATOM 1256 N N . VAL A 1 173 ? -19.330 -0.863 11.070 1.00 91.81 173 VAL A N 1
ATOM 1257 C CA . VAL A 1 173 ? -18.910 -1.203 9.709 1.00 91.81 173 VAL A CA 1
ATOM 1258 C C . VAL A 1 173 ? -19.937 -0.684 8.703 1.00 91.81 173 VAL A C 1
ATOM 1260 O O . VAL A 1 173 ? -21.139 -0.887 8.877 1.00 91.81 173 VAL A O 1
ATOM 1263 N N . ALA A 1 174 ? -19.472 -0.017 7.648 1.00 90.31 174 ALA A N 1
ATOM 1264 C CA . ALA A 1 174 ? -20.279 0.352 6.490 1.00 90.31 174 ALA A CA 1
ATOM 1265 C C . ALA A 1 174 ? -19.898 -0.505 5.280 1.00 90.31 174 ALA A C 1
ATOM 1267 O O . ALA A 1 174 ? -18.742 -0.520 4.860 1.00 90.31 174 ALA A O 1
ATOM 1268 N N . GLU A 1 175 ? -20.887 -1.183 4.704 1.00 86.75 175 GLU A N 1
ATOM 1269 C CA . GLU A 1 175 ? -20.712 -1.977 3.488 1.00 86.75 175 GLU A CA 1
ATOM 1270 C C . GLU A 1 175 ? -20.506 -1.060 2.270 1.00 86.75 175 GLU A C 1
ATOM 1272 O O . GLU A 1 175 ? -21.218 -0.065 2.081 1.00 86.75 175 GLU A O 1
ATOM 1277 N N . ARG A 1 176 ? -19.539 -1.412 1.424 1.00 84.25 176 ARG A N 1
ATOM 1278 C CA . ARG A 1 176 ? -19.296 -0.839 0.094 1.00 84.25 176 ARG A CA 1
ATOM 1279 C C . ARG A 1 176 ? -19.335 -1.969 -0.933 1.00 84.25 176 ARG A C 1
ATOM 1281 O O . ARG A 1 176 ? -19.341 -3.140 -0.578 1.00 84.25 176 ARG A O 1
ATOM 1288 N N . GLU A 1 177 ? -19.357 -1.620 -2.216 1.00 79.44 177 GLU A N 1
ATOM 1289 C CA . GLU A 1 177 ? -19.469 -2.615 -3.291 1.00 79.44 177 GLU A CA 1
ATOM 1290 C C . GLU A 1 177 ? -18.340 -3.661 -3.260 1.00 79.44 177 GLU A C 1
ATOM 1292 O O . GLU A 1 177 ? -18.609 -4.842 -3.445 1.00 79.44 177 GLU A O 1
ATOM 1297 N N . LEU A 1 178 ? -17.100 -3.238 -2.973 1.00 81.94 178 LEU A N 1
ATOM 1298 C CA . LEU A 1 178 ? -15.903 -4.097 -2.931 1.00 81.94 178 LEU A CA 1
ATOM 1299 C C . LEU A 1 178 ? -15.079 -3.928 -1.650 1.00 81.94 178 LEU A C 1
ATOM 1301 O O . LEU A 1 178 ? -13.899 -4.275 -1.614 1.00 81.94 178 LEU A O 1
ATOM 1305 N N . ALA A 1 179 ? -15.673 -3.344 -0.612 1.00 86.38 179 ALA A N 1
ATOM 1306 C CA . ALA A 1 179 ? -14.958 -3.052 0.617 1.00 86.38 179 ALA A CA 1
ATOM 1307 C C . ALA A 1 179 ? -15.894 -2.974 1.822 1.00 86.38 179 ALA A C 1
ATOM 1309 O O . ALA A 1 179 ? -17.100 -2.781 1.686 1.00 86.38 179 ALA A O 1
ATOM 1310 N N . VAL A 1 180 ? -15.313 -3.041 3.013 1.00 87.81 180 VAL A N 1
ATOM 1311 C CA . VAL A 1 180 ? -15.947 -2.561 4.242 1.00 87.81 180 VAL A CA 1
ATOM 1312 C C . VAL A 1 180 ? -15.164 -1.383 4.791 1.00 87.81 180 VAL A C 1
ATOM 1314 O O . VAL A 1 180 ? -13.938 -1.410 4.850 1.00 87.81 180 VAL A O 1
ATOM 1317 N N . GLU A 1 181 ? -15.876 -0.345 5.207 1.00 92.19 181 GLU A N 1
ATOM 1318 C CA . GLU A 1 181 ? -15.305 0.829 5.858 1.00 92.19 181 GLU A CA 1
ATOM 1319 C C . GLU A 1 181 ? -15.561 0.763 7.365 1.00 92.19 181 GLU A C 1
ATOM 1321 O O . GLU A 1 181 ? -16.694 0.559 7.805 1.00 92.19 181 GLU A O 1
ATOM 1326 N N . LEU A 1 182 ? -14.515 0.972 8.161 1.00 91.44 182 LEU A N 1
ATOM 1327 C CA . LEU A 1 182 ? -14.615 1.103 9.611 1.00 91.44 182 LEU A CA 1
ATOM 1328 C C . LEU A 1 182 ? -14.854 2.573 9.949 1.00 91.44 182 LEU A C 1
ATOM 1330 O O . LEU A 1 182 ? -13.940 3.403 9.881 1.00 91.44 182 LEU A O 1
ATOM 1334 N N . LYS A 1 183 ? -16.102 2.914 10.284 1.00 88.75 183 LYS A N 1
ATOM 1335 C CA . LYS A 1 183 ? -16.502 4.314 10.450 1.00 88.75 183 LYS A CA 1
ATOM 1336 C C . LYS A 1 183 ? -15.701 4.993 11.556 1.00 88.75 183 LYS A C 1
ATOM 1338 O O . LYS A 1 183 ? -15.558 4.470 12.658 1.00 88.75 183 LYS A O 1
ATOM 1343 N N . GLY A 1 184 ? -15.194 6.185 11.248 1.00 87.00 184 GLY A N 1
ATOM 1344 C CA . GLY A 1 184 ? -14.409 6.999 12.178 1.00 87.00 184 GLY A CA 1
ATOM 1345 C C . GLY A 1 184 ? -12.984 6.499 12.435 1.00 87.00 184 GLY A C 1
ATOM 1346 O O . GLY A 1 184 ? -12.251 7.171 13.152 1.00 87.00 184 GLY A O 1
ATOM 1347 N N . ALA A 1 185 ? -12.576 5.365 11.853 1.00 86.75 185 ALA A N 1
ATOM 1348 C CA . ALA A 1 185 ? -11.222 4.831 12.004 1.00 86.75 185 ALA A CA 1
ATOM 1349 C C . ALA A 1 185 ? -10.279 5.222 10.857 1.00 86.75 185 ALA A C 1
ATOM 1351 O O . ALA A 1 185 ? -9.064 5.100 11.011 1.00 86.75 185 ALA A O 1
ATOM 1352 N N . GLY A 1 186 ? -10.830 5.659 9.717 1.00 89.88 186 GLY A N 1
ATOM 1353 C CA . GLY A 1 186 ? -10.038 5.906 8.511 1.00 89.88 186 GLY A CA 1
ATOM 1354 C C . GLY A 1 186 ? -9.471 4.620 7.907 1.00 89.88 186 GLY A C 1
ATOM 1355 O O . GLY A 1 186 ? -8.379 4.623 7.357 1.00 89.88 186 GLY A O 1
ATOM 1356 N N . VAL A 1 187 ? -10.164 3.485 8.078 1.00 92.56 187 VAL A N 1
ATOM 1357 C CA . VAL A 1 187 ? -9.700 2.167 7.618 1.00 92.56 187 VAL A CA 1
ATOM 1358 C C . VAL A 1 187 ? -10.740 1.531 6.709 1.00 92.56 187 VAL A C 1
ATOM 1360 O O . VAL A 1 187 ? -11.926 1.489 7.044 1.00 92.56 187 VAL A O 1
ATOM 1363 N N . GLN A 1 188 ? -10.287 1.000 5.577 1.00 92.50 188 GLN A N 1
ATOM 1364 C CA . GLN A 1 188 ? -11.094 0.207 4.657 1.00 92.50 188 GLN A CA 1
ATOM 1365 C C . GLN A 1 188 ? -10.427 -1.142 4.395 1.00 92.50 188 GLN A C 1
ATOM 1367 O O . GLN A 1 188 ? -9.210 -1.219 4.242 1.00 92.50 188 GLN A O 1
ATOM 1372 N N . LEU A 1 189 ? -11.228 -2.202 4.321 1.00 90.25 189 LEU A N 1
ATOM 1373 C CA . LEU A 1 189 ? -10.779 -3.539 3.934 1.00 90.25 189 LEU A CA 1
ATOM 1374 C C . LEU A 1 189 ? -11.355 -3.855 2.563 1.00 90.25 189 LEU A C 1
ATOM 1376 O O . LEU A 1 189 ? -12.575 -3.827 2.410 1.00 90.25 189 LEU A O 1
ATOM 1380 N N . TRP A 1 190 ? -10.500 -4.145 1.591 1.00 86.44 190 TRP A N 1
ATOM 1381 C CA . TRP A 1 190 ? -10.897 -4.401 0.209 1.00 86.44 190 TRP A CA 1
ATOM 1382 C C . TRP A 1 190 ? -10.935 -5.901 -0.102 1.00 86.44 190 TRP A C 1
ATOM 1384 O O . TRP A 1 190 ? -10.206 -6.706 0.488 1.00 86.44 190 TRP A O 1
ATOM 1394 N N . LEU A 1 191 ? -11.827 -6.261 -1.024 1.00 81.06 191 LEU A N 1
ATOM 1395 C CA . LEU A 1 191 ? -12.051 -7.612 -1.530 1.00 81.06 191 LEU A CA 1
ATOM 1396 C C . LEU A 1 191 ? -11.341 -7.821 -2.870 1.00 81.06 191 LEU A C 1
ATOM 1398 O O . LEU A 1 191 ? -11.506 -7.025 -3.795 1.00 81.06 191 LEU A O 1
ATOM 1402 N N . ALA A 1 192 ? -10.687 -8.970 -3.039 1.00 58.94 192 ALA A N 1
ATOM 1403 C CA . ALA A 1 192 ? -10.340 -9.464 -4.366 1.00 58.94 192 ALA A CA 1
ATOM 1404 C C . ALA A 1 192 ? -11.486 -10.346 -4.890 1.00 58.94 192 ALA A C 1
ATOM 1406 O O . ALA A 1 192 ? -11.642 -11.474 -4.428 1.00 58.94 192 ALA A O 1
ATOM 1407 N N . ASN A 1 193 ? -12.214 -9.849 -5.903 1.00 53.38 193 ASN A N 1
ATOM 1408 C CA . ASN A 1 193 ? -13.249 -10.526 -6.716 1.00 53.38 193 ASN A CA 1
ATOM 1409 C C . ASN A 1 193 ? -14.708 -10.451 -6.194 1.00 53.38 193 ASN A C 1
ATOM 1411 O O . ASN A 1 193 ? -14.968 -10.528 -5.005 1.00 53.38 193 ASN A O 1
ATOM 1415 N N . THR A 1 194 ? -15.678 -10.327 -7.111 1.00 45.59 194 THR A N 1
ATOM 1416 C CA . THR A 1 194 ? -17.137 -10.242 -6.856 1.00 45.59 194 THR A CA 1
ATOM 1417 C C . THR A 1 194 ? -17.884 -11.564 -7.044 1.00 45.59 194 THR A C 1
ATOM 1419 O O . THR A 1 194 ? -19.108 -11.619 -6.912 1.00 45.59 194 THR A O 1
ATOM 1422 N N . GLN A 1 195 ? -17.190 -12.645 -7.406 1.00 47.59 195 GLN A N 1
ATOM 1423 C CA . GLN A 1 195 ? -17.838 -13.918 -7.718 1.00 47.59 195 GLN A CA 1
ATOM 1424 C C . GLN A 1 195 ? -18.266 -14.673 -6.451 1.00 47.59 195 GLN A C 1
ATOM 1426 O O . GLN A 1 195 ? -17.450 -15.078 -5.629 1.00 47.59 195 GLN A O 1
ATOM 1431 N N . THR A 1 196 ? -19.569 -14.931 -6.342 1.00 50.38 196 THR A N 1
ATOM 1432 C CA . THR A 1 196 ? -20.274 -15.442 -5.151 1.00 50.38 196 THR A CA 1
ATOM 1433 C C . THR A 1 196 ? -19.994 -16.906 -4.782 1.00 50.38 196 THR A C 1
ATOM 1435 O O . 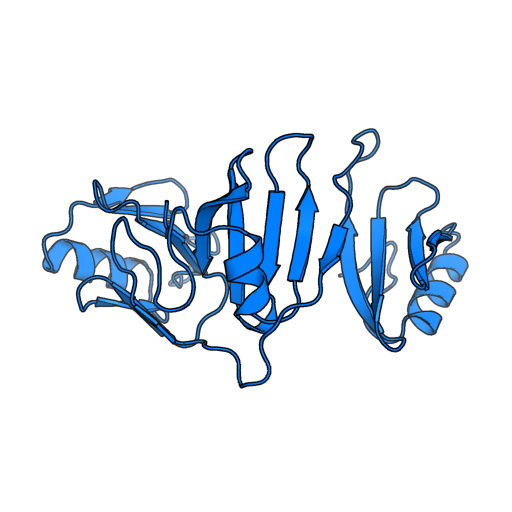THR A 1 196 ? -20.606 -17.427 -3.853 1.00 50.38 196 THR A O 1
ATOM 1438 N N . THR A 1 197 ? -19.137 -17.618 -5.519 1.00 54.47 197 THR A N 1
ATOM 1439 C CA . THR A 1 197 ? -18.903 -19.066 -5.338 1.00 54.47 197 THR A CA 1
ATOM 1440 C C . THR A 1 197 ? -17.665 -19.405 -4.507 1.00 54.47 197 THR A C 1
ATOM 1442 O O . THR A 1 197 ? -17.460 -20.577 -4.191 1.00 54.47 197 THR A O 1
ATOM 1445 N N . HIS A 1 198 ? -16.850 -18.419 -4.128 1.00 52.09 198 HIS A N 1
ATOM 1446 C CA . HIS A 1 198 ? -15.631 -18.625 -3.345 1.00 52.09 198 HIS A CA 1
ATOM 1447 C C . HIS A 1 198 ? -15.651 -17.785 -2.067 1.00 52.09 198 HIS A C 1
ATOM 1449 O O . HIS A 1 198 ? -16.104 -16.647 -2.080 1.00 52.09 198 HIS A O 1
ATOM 1455 N N . ARG A 1 199 ? -15.151 -18.349 -0.960 1.00 58.47 199 ARG A N 1
ATOM 1456 C CA . ARG A 1 199 ? -14.864 -17.596 0.269 1.00 58.47 199 ARG A CA 1
ATOM 1457 C C . ARG A 1 199 ? -13.682 -16.671 -0.006 1.00 58.47 199 ARG A C 1
ATOM 1459 O O . ARG A 1 199 ? -12.625 -17.159 -0.408 1.00 58.47 199 ARG A O 1
ATOM 1466 N N . LEU A 1 200 ? -13.879 -15.363 0.139 1.00 64.94 200 LEU A N 1
ATOM 1467 C CA . LEU A 1 200 ? -12.937 -14.357 -0.354 1.00 64.94 200 LEU A CA 1
ATOM 1468 C C . LEU A 1 200 ? -12.004 -13.868 0.762 1.00 64.94 200 LEU A C 1
ATOM 1470 O O . LEU A 1 200 ? -12.474 -13.597 1.872 1.00 64.94 200 LEU A O 1
ATOM 1474 N N . PRO A 1 201 ? -10.692 -13.742 0.502 1.00 74.31 201 PRO A N 1
ATOM 1475 C CA . PRO A 1 201 ? -9.778 -13.121 1.448 1.00 74.31 201 PRO A CA 1
ATOM 1476 C C . PRO A 1 201 ? -9.941 -11.595 1.446 1.00 74.31 201 PRO A C 1
ATOM 1478 O O . PRO A 1 201 ? -10.338 -11.001 0.441 1.00 74.31 201 PRO A O 1
ATOM 1481 N N . VAL A 1 202 ? -9.560 -10.952 2.551 1.00 72.56 202 VAL A N 1
ATOM 1482 C CA . VAL A 1 202 ? -9.161 -9.536 2.508 1.00 72.56 202 VAL A CA 1
ATOM 1483 C C . VAL A 1 202 ? -7.935 -9.438 1.599 1.00 72.56 202 VAL A C 1
ATOM 1485 O O . VAL A 1 202 ? -6.950 -10.139 1.831 1.00 72.56 202 VAL A O 1
ATOM 1488 N N . SER A 1 203 ? -8.002 -8.615 0.554 1.00 82.50 203 SER A N 1
ATOM 1489 C CA . SER A 1 203 ? -6.910 -8.466 -0.416 1.00 82.50 203 SER A CA 1
ATOM 1490 C C . SER A 1 203 ? -6.019 -7.271 -0.137 1.00 82.50 203 SER A C 1
ATOM 1492 O O . SER A 1 203 ? -4.865 -7.264 -0.543 1.00 82.50 203 SER A O 1
ATOM 1494 N N . GLU A 1 204 ? -6.566 -6.259 0.527 1.00 86.44 204 GLU A N 1
ATOM 1495 C CA . GLU A 1 204 ? -5.874 -5.005 0.770 1.00 86.44 204 GLU A CA 1
ATOM 1496 C C . GLU A 1 204 ? -6.482 -4.289 1.979 1.00 86.44 204 GLU A C 1
ATOM 1498 O O . GLU A 1 204 ? -7.690 -4.360 2.234 1.00 86.44 204 GLU A O 1
ATOM 1503 N N . VAL A 1 205 ? -5.627 -3.599 2.733 1.00 84.12 205 VAL A N 1
ATOM 1504 C CA . VAL A 1 205 ? -6.027 -2.740 3.853 1.00 84.12 205 VAL A CA 1
ATOM 1505 C C . VAL A 1 205 ? -5.610 -1.311 3.541 1.00 84.12 205 VAL A C 1
ATOM 1507 O O . VAL A 1 205 ? -4.425 -1.040 3.363 1.00 84.12 205 VAL A O 1
ATOM 1510 N N . VAL A 1 206 ? -6.579 -0.399 3.496 1.00 88.12 206 VAL A N 1
ATOM 1511 C CA . VAL A 1 206 ? -6.370 1.014 3.159 1.00 88.12 206 VAL A CA 1
ATOM 1512 C C . VAL A 1 206 ? -6.573 1.874 4.400 1.00 88.12 206 VAL A C 1
ATOM 1514 O O . VAL A 1 206 ? -7.561 1.704 5.115 1.00 88.12 206 VAL A O 1
ATOM 1517 N N . ILE A 1 207 ? -5.652 2.804 4.643 1.00 90.81 207 ILE A N 1
ATOM 1518 C CA . ILE A 1 207 ? -5.636 3.705 5.800 1.00 90.81 207 ILE A CA 1
ATOM 1519 C C . ILE A 1 207 ? -5.559 5.151 5.299 1.00 90.81 207 ILE A C 1
ATOM 1521 O O . ILE A 1 207 ? -4.627 5.467 4.559 1.00 90.81 207 ILE A O 1
ATOM 1525 N N . GLY A 1 208 ? -6.489 6.023 5.698 1.00 81.56 208 GLY A N 1
ATOM 1526 C CA . GLY A 1 208 ? -6.511 7.447 5.328 1.00 81.56 208 GLY A CA 1
ATOM 1527 C C . GLY A 1 208 ? -7.642 8.250 5.958 1.00 81.56 208 GLY A C 1
ATOM 1528 O O . GLY A 1 208 ? -8.446 7.670 6.718 1.00 81.56 208 GLY A O 1
#

pLDDT: mean 86.12, std 12.23, range [45.59, 97.94]

Nearest PDB structures (foldseek):
  5ys6-assembly1_A  TM=3.086E-01  e=2.294E+00  Suid alphaherpesvirus 1
  5dnj-assembly1_A  TM=3.350E-01  e=4.499E+00  Mus musculus
  4v0o-assembly1_F  TM=2.031E-01  e=2.294E+00  Chlamydomonas reinhardtii
  4ki3-assembly4_L  TM=2.306E-01  e=5.324E+00  Yersinia pestis biovar Medievalis str. Harbin 35

Solvent-accessible surface area (backbone atoms only — not comparable to full-atom values): 11308 Å² total; per-residue (Å²): 112,68,58,100,83,36,56,73,62,47,55,39,66,61,38,52,51,50,40,45,72,74,70,48,52,73,42,73,50,99,78,68,23,36,28,35,72,80,62,35,36,38,36,40,42,54,99,58,28,40,78,45,77,48,80,28,59,80,96,48,88,57,52,62,78,40,82,41,85,35,49,46,89,67,84,64,70,38,65,43,50,52,41,71,87,42,37,36,91,86,50,45,58,64,39,46,52,69,62,46,34,53,60,34,50,50,25,43,32,39,36,65,65,99,47,36,42,32,38,37,23,67,81,42,17,34,36,40,32,27,41,70,81,45,20,32,51,34,41,33,42,62,42,64,74,29,31,32,43,93,90,41,60,44,32,73,28,49,38,69,64,33,51,53,50,41,46,73,73,68,49,57,72,44,86,52,99,57,34,40,33,38,67,94,36,37,36,35,42,30,52,61,77,88,66,90,88,58,93,41,44,47,49,32,44,39,38,81